Protein AF-A0A921U6Y3-F1 (afdb_monomer)

Mean predicted aligned error: 7.83 Å

Radius of gyration: 18.28 Å; Cα contacts (8 Å, |Δi|>4): 256; chains: 1; bounding box: 56×33×46 Å

Structure (mmCIF, N/CA/C/O backbone):
data_AF-A0A921U6Y3-F1
#
_entry.id   AF-A0A921U6Y3-F1
#
loop_
_atom_site.group_PDB
_atom_site.id
_atom_site.type_symbol
_atom_site.label_atom_id
_atom_site.label_alt_id
_atom_site.label_comp_id
_atom_site.label_asym_id
_atom_site.label_entity_id
_atom_site.label_seq_id
_atom_site.pdbx_PDB_ins_code
_atom_site.Cartn_x
_atom_site.Cartn_y
_atom_site.Cartn_z
_atom_site.occupancy
_atom_site.B_iso_or_equiv
_atom_site.auth_seq_id
_atom_site.auth_comp_id
_atom_site.auth_asym_id
_atom_site.auth_atom_id
_atom_site.pdbx_PDB_model_num
ATOM 1 N N . MET A 1 1 ? -35.887 10.353 0.340 1.00 39.88 1 MET A N 1
ATOM 2 C CA . MET A 1 1 ? -34.554 10.538 -0.286 1.00 39.88 1 MET A CA 1
ATOM 3 C C . MET A 1 1 ? -33.449 10.664 0.771 1.00 39.88 1 MET A C 1
ATOM 5 O O . MET A 1 1 ? -32.477 9.933 0.675 1.00 39.88 1 MET A O 1
ATOM 9 N N . SER A 1 2 ? -33.635 11.470 1.830 1.00 41.59 2 SER A N 1
ATOM 10 C CA . SER A 1 2 ? -32.728 11.560 3.001 1.00 41.59 2 SER A CA 1
ATOM 11 C C . SER A 1 2 ? -32.563 10.244 3.789 1.00 41.59 2 SER A C 1
ATOM 13 O O . SER A 1 2 ? -31.448 9.855 4.139 1.00 41.59 2 SER A O 1
ATOM 15 N N . ASP A 1 3 ? -33.653 9.503 4.005 1.00 36.41 3 ASP A N 1
ATOM 16 C CA . ASP A 1 3 ? -33.622 8.294 4.850 1.00 36.41 3 ASP A CA 1
ATOM 17 C C . ASP A 1 3 ? -32.899 7.106 4.201 1.00 36.41 3 ASP A C 1
ATOM 19 O O . ASP A 1 3 ? -32.352 6.252 4.897 1.00 36.41 3 ASP A O 1
ATOM 23 N N . TYR A 1 4 ? -32.817 7.084 2.867 1.00 31.89 4 TYR A N 1
ATOM 24 C CA . TYR A 1 4 ? -32.104 6.046 2.117 1.00 31.89 4 TYR A CA 1
ATOM 25 C C . TYR A 1 4 ? -30.580 6.215 2.240 1.00 31.89 4 TYR A C 1
ATOM 27 O O . TYR A 1 4 ? -29.852 5.240 2.409 1.00 31.89 4 TYR A O 1
ATOM 35 N N . ILE A 1 5 ? -30.098 7.465 2.265 1.00 40.00 5 ILE A N 1
ATOM 36 C CA . ILE A 1 5 ? -28.684 7.807 2.487 1.00 40.00 5 ILE A CA 1
ATOM 37 C C . ILE A 1 5 ? -28.273 7.468 3.929 1.00 40.00 5 ILE A C 1
ATOM 39 O O . ILE A 1 5 ? -27.196 6.915 4.160 1.00 40.00 5 ILE A O 1
ATOM 43 N N . GLN A 1 6 ? -29.143 7.724 4.914 1.00 36.41 6 GLN A N 1
ATOM 44 C CA . GLN A 1 6 ? -28.897 7.312 6.302 1.00 36.41 6 GLN A CA 1
ATOM 45 C C . GLN A 1 6 ? -28.958 5.787 6.497 1.00 36.41 6 GLN A C 1
ATOM 47 O O . GLN A 1 6 ? -28.169 5.247 7.275 1.00 36.41 6 GLN A O 1
ATOM 52 N N . GLN A 1 7 ? -29.837 5.074 5.782 1.00 30.83 7 GLN A N 1
ATOM 53 C CA . GLN A 1 7 ? -29.865 3.607 5.791 1.00 30.83 7 GLN A CA 1
ATOM 54 C C . GLN A 1 7 ? -28.624 2.999 5.127 1.00 30.83 7 GLN A C 1
ATOM 56 O O . GLN A 1 7 ? -28.044 2.075 5.692 1.00 30.83 7 GLN A O 1
ATOM 61 N N . MET A 1 8 ? -28.135 3.545 4.008 1.00 35.72 8 MET A N 1
ATOM 62 C CA . MET A 1 8 ? -26.896 3.066 3.377 1.00 35.72 8 MET A CA 1
ATOM 63 C C . MET A 1 8 ? -25.655 3.294 4.254 1.00 35.72 8 MET A C 1
ATOM 65 O O . MET A 1 8 ? -24.775 2.432 4.294 1.00 35.72 8 MET A O 1
ATOM 69 N N . LYS A 1 9 ? -25.617 4.380 5.042 1.00 44.72 9 LYS A N 1
ATOM 70 C CA . LYS A 1 9 ? -24.579 4.598 6.069 1.00 44.72 9 LYS A CA 1
ATOM 71 C C . LYS A 1 9 ? -24.612 3.558 7.199 1.00 44.72 9 LYS A C 1
ATOM 73 O O . LYS A 1 9 ? -23.581 3.324 7.821 1.00 44.72 9 LYS A O 1
ATOM 78 N N . LYS A 1 10 ? -25.760 2.914 7.453 1.00 38.16 10 LYS A N 1
ATOM 79 C CA . LYS A 1 10 ? -25.945 1.903 8.513 1.00 38.16 10 LYS A CA 1
ATOM 80 C C . LYS A 1 10 ? -25.718 0.449 8.070 1.00 38.16 10 LYS A C 1
ATOM 82 O O . LYS A 1 10 ? -25.564 -0.402 8.938 1.00 38.16 10 LYS A O 1
ATOM 87 N N . ILE A 1 11 ? -25.699 0.143 6.767 1.00 41.22 11 ILE A N 1
ATOM 88 C CA . ILE A 1 11 ? -25.675 -1.251 6.259 1.00 41.22 11 ILE A CA 1
ATOM 89 C C . ILE A 1 11 ? -24.258 -1.775 5.962 1.00 41.22 11 ILE A C 1
ATOM 91 O O . ILE A 1 11 ? -24.056 -2.979 5.805 1.00 41.22 11 ILE A O 1
ATOM 95 N N . LYS A 1 12 ? -23.230 -0.922 5.933 1.00 50.16 12 LYS A N 1
ATOM 96 C CA . LYS A 1 12 ? -21.856 -1.416 5.804 1.00 50.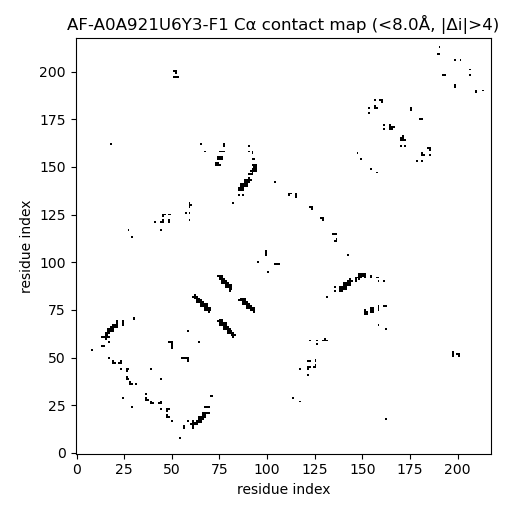16 12 LYS A CA 1
ATOM 97 C C . LYS A 1 12 ? -21.444 -2.105 7.105 1.00 50.16 12 LYS A C 1
ATOM 99 O O . LYS A 1 12 ? -21.286 -1.452 8.133 1.00 50.16 12 LYS A O 1
ATOM 104 N N . GLY A 1 13 ? -21.256 -3.425 7.046 1.00 53.69 13 GLY A N 1
ATOM 105 C CA . GLY A 1 13 ? -20.552 -4.179 8.083 1.00 53.69 13 GLY A CA 1
ATOM 106 C C . GLY A 1 13 ? -19.184 -3.557 8.420 1.00 53.69 13 GLY A C 1
ATOM 107 O O . GLY A 1 13 ? -18.753 -2.602 7.767 1.00 53.69 13 GLY A O 1
ATOM 108 N N . PRO A 1 14 ? -18.474 -4.070 9.437 1.00 66.56 14 PRO A N 1
ATOM 109 C CA . PRO A 1 14 ? -17.217 -3.476 9.885 1.00 66.56 14 PRO A CA 1
ATOM 110 C C . PRO A 1 14 ? -16.248 -3.274 8.711 1.00 66.56 14 PRO A C 1
ATOM 112 O O . PRO A 1 14 ? -15.991 -4.203 7.943 1.00 66.56 14 PRO A O 1
ATOM 115 N N . ILE A 1 15 ? -15.717 -2.053 8.569 1.00 77.00 15 ILE A N 1
ATOM 116 C CA . ILE A 1 15 ? -14.724 -1.715 7.542 1.00 77.00 15 ILE A CA 1
ATOM 117 C C . ILE A 1 15 ? -13.499 -2.614 7.745 1.00 77.00 15 ILE A C 1
ATOM 119 O O . ILE A 1 15 ? -12.715 -2.435 8.676 1.00 77.00 15 ILE A O 1
ATOM 123 N N . SER A 1 16 ? -13.361 -3.617 6.879 1.00 85.44 16 SER A N 1
ATOM 124 C CA . SER A 1 16 ? -12.315 -4.639 6.990 1.00 85.44 16 SER A CA 1
ATOM 125 C C . SER A 1 16 ? -10.983 -4.177 6.388 1.00 85.44 16 SER A C 1
ATOM 127 O O . SER A 1 16 ? -9.923 -4.600 6.841 1.00 85.44 16 SER A O 1
ATOM 129 N N . LYS A 1 17 ? -11.011 -3.269 5.409 1.00 89.06 17 LYS A N 1
ATOM 130 C CA . LYS A 1 17 ? -9.819 -2.745 4.731 1.00 89.06 17 LYS A CA 1
ATOM 131 C C . LYS A 1 17 ? -9.728 -1.237 4.918 1.00 89.06 17 LYS A C 1
ATOM 133 O O . LYS A 1 17 ? -10.710 -0.538 4.685 1.00 89.06 17 LYS A O 1
ATOM 138 N N . HIS A 1 18 ? -8.552 -0.753 5.284 1.00 89.94 18 HIS A N 1
ATOM 139 C CA . HIS A 1 18 ? -8.222 0.665 5.271 1.00 89.94 18 HIS A CA 1
ATOM 140 C C . HIS A 1 18 ? -7.161 0.934 4.208 1.00 89.94 18 HIS A C 1
ATOM 142 O O . HIS A 1 18 ? -6.176 0.203 4.119 1.00 89.94 18 HIS A O 1
ATOM 148 N N . PHE A 1 19 ? -7.362 1.977 3.413 1.00 89.94 19 PHE A N 1
ATOM 149 C CA . PHE A 1 19 ? -6.416 2.417 2.395 1.00 89.94 19 PHE A CA 1
ATOM 150 C C . PHE A 1 19 ? -5.789 3.720 2.869 1.00 89.94 19 PHE A C 1
ATOM 152 O O . PHE A 1 19 ? -6.525 4.665 3.137 1.00 89.94 19 PHE A O 1
ATOM 159 N N . LEU A 1 20 ? -4.463 3.754 2.981 1.00 91.38 20 LEU A N 1
ATOM 160 C CA . LEU A 1 20 ? -3.721 4.995 3.158 1.00 91.38 20 LEU A CA 1
ATOM 161 C C . LEU A 1 20 ? -3.545 5.686 1.810 1.00 91.38 20 LEU A C 1
ATOM 163 O O . LEU A 1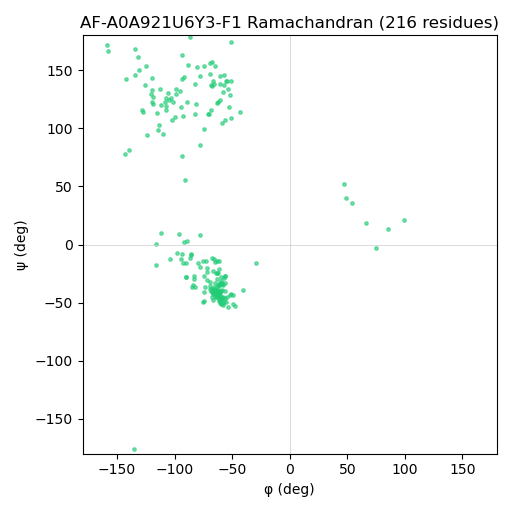 20 ? -3.501 5.037 0.760 1.00 91.38 20 LEU A O 1
ATOM 167 N N . ASP A 1 21 ? -3.410 7.003 1.855 1.00 86.50 21 ASP A N 1
ATOM 168 C CA . ASP A 1 21 ? -2.965 7.782 0.713 1.00 86.50 21 ASP A CA 1
ATOM 169 C C . ASP A 1 21 ? -1.429 7.862 0.649 1.00 86.50 21 ASP A C 1
ATOM 171 O O . ASP A 1 21 ? -0.693 7.357 1.502 1.00 86.50 21 ASP A O 1
ATOM 175 N N . LEU A 1 22 ? -0.926 8.527 -0.391 1.00 90.06 22 LEU A N 1
ATOM 176 C CA . LEU A 1 22 ? 0.504 8.789 -0.538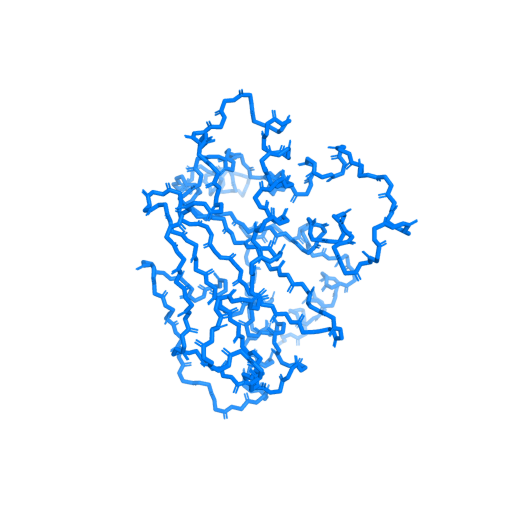 1.00 90.06 22 LEU A CA 1
ATOM 177 C C . LEU A 1 22 ? 1.018 9.863 0.433 1.00 90.06 22 LEU A C 1
ATOM 179 O O . LEU A 1 22 ? 2.236 9.975 0.587 1.00 90.06 22 LEU A O 1
ATOM 183 N N . GLN A 1 23 ? 0.145 10.643 1.088 1.00 90.19 23 GLN A N 1
ATOM 184 C CA . GLN A 1 23 ? 0.569 11.677 2.036 1.00 90.19 23 GLN A CA 1
ATOM 185 C C . GLN A 1 23 ? 1.285 11.048 3.220 1.00 90.19 23 GLN A C 1
ATOM 187 O O . GLN A 1 23 ? 2.321 11.575 3.616 1.00 90.19 23 GLN A O 1
ATOM 192 N N . PHE A 1 24 ? 0.820 9.894 3.715 1.00 92.12 24 PHE A N 1
ATOM 193 C CA . PHE A 1 24 ? 1.534 9.144 4.754 1.00 92.12 24 PHE A CA 1
ATOM 194 C C . PHE A 1 24 ? 3.015 8.958 4.388 1.00 92.12 24 PHE A C 1
ATOM 196 O O . PHE A 1 24 ? 3.907 9.324 5.153 1.00 92.12 24 PHE A O 1
ATOM 203 N N . TRP A 1 25 ? 3.292 8.465 3.178 1.00 92.81 25 TRP A N 1
ATOM 204 C CA . TRP A 1 25 ? 4.660 8.242 2.710 1.00 92.81 25 TRP A CA 1
ATOM 205 C C . TRP A 1 25 ? 5.431 9.547 2.459 1.00 92.81 25 TRP A C 1
ATOM 207 O O . TRP A 1 25 ? 6.619 9.640 2.776 1.00 92.81 25 TRP A O 1
ATOM 217 N N . MET A 1 26 ? 4.763 10.572 1.922 1.00 90.12 26 MET A N 1
ATOM 218 C CA . MET A 1 26 ? 5.369 11.878 1.642 1.00 90.12 26 MET A CA 1
ATOM 219 C C . MET A 1 26 ? 5.748 12.643 2.916 1.00 90.12 26 MET A C 1
ATOM 221 O O . MET A 1 26 ? 6.806 13.266 2.949 1.00 90.12 26 MET A O 1
ATOM 225 N N . ILE A 1 27 ? 4.926 12.576 3.968 1.00 91.62 27 ILE A N 1
ATOM 226 C CA . ILE A 1 27 ? 5.170 13.230 5.264 1.00 91.62 27 ILE A CA 1
ATOM 227 C C . ILE A 1 27 ? 6.427 12.671 5.933 1.00 91.62 27 ILE A C 1
ATOM 229 O O . ILE A 1 27 ? 7.178 13.419 6.555 1.00 91.62 27 ILE A O 1
ATOM 233 N N . ILE A 1 28 ? 6.679 11.369 5.780 1.00 89.81 28 ILE A N 1
ATOM 234 C CA . ILE A 1 28 ? 7.852 10.708 6.363 1.00 89.81 28 ILE A CA 1
ATOM 235 C C . ILE A 1 28 ? 9.156 11.102 5.641 1.00 89.81 28 ILE A C 1
ATOM 237 O O . ILE A 1 28 ? 10.244 10.964 6.202 1.00 89.81 28 ILE A O 1
ATOM 241 N N . ASP A 1 29 ? 9.062 11.603 4.403 1.00 86.12 29 ASP A N 1
ATOM 242 C CA . ASP A 1 29 ? 10.192 12.098 3.603 1.00 86.12 29 ASP A CA 1
ATOM 243 C C . ASP A 1 29 ? 11.329 11.058 3.453 1.00 86.12 29 ASP A C 1
ATOM 245 O O . ASP A 1 29 ? 12.524 11.370 3.451 1.00 86.12 29 ASP A O 1
ATOM 249 N N . PHE A 1 30 ? 10.964 9.771 3.346 1.00 83.62 30 PHE A N 1
ATOM 250 C CA . PHE A 1 30 ? 11.914 8.650 3.377 1.00 83.62 30 PHE A CA 1
ATOM 251 C C . PHE A 1 30 ? 12.982 8.730 2.275 1.00 83.62 30 PHE A C 1
ATOM 253 O O . PHE A 1 30 ? 14.153 8.432 2.524 1.00 83.62 30 PHE A O 1
ATOM 260 N N . GLY A 1 31 ? 12.596 9.150 1.066 1.00 77.88 31 GLY A N 1
ATOM 261 C CA . GLY A 1 31 ? 13.498 9.260 -0.086 1.00 77.88 31 GLY A CA 1
ATOM 262 C C . GLY A 1 31 ? 14.561 10.353 0.050 1.00 77.88 31 GLY A C 1
ATOM 263 O O . GLY A 1 31 ? 15.504 10.386 -0.740 1.00 77.88 31 GLY A O 1
ATOM 264 N N . ARG A 1 32 ? 14.436 11.235 1.047 1.00 81.38 32 ARG A N 1
ATOM 265 C CA . ARG A 1 32 ? 15.378 12.318 1.297 1.00 81.38 32 ARG A CA 1
ATOM 266 C C . ARG A 1 32 ? 16.441 11.893 2.301 1.00 81.38 32 ARG A C 1
ATOM 268 O O . ARG A 1 32 ? 16.173 11.170 3.262 1.00 81.38 32 ARG A O 1
ATOM 275 N N . HIS A 1 33 ? 17.668 12.350 2.074 1.00 79.62 33 HIS A N 1
ATOM 276 C CA . HIS A 1 33 ? 18.788 12.070 2.966 1.00 79.62 33 HIS A CA 1
ATOM 277 C C . HIS A 1 33 ? 18.510 12.639 4.378 1.00 79.62 33 HIS A C 1
ATOM 279 O O . HIS A 1 33 ? 18.027 13.771 4.461 1.00 79.62 33 HIS A O 1
ATOM 285 N N . PRO A 1 34 ? 18.825 11.913 5.475 1.00 78.88 34 PRO A N 1
ATOM 286 C CA . PRO A 1 34 ? 18.422 12.272 6.842 1.00 78.88 34 PRO A CA 1
ATOM 287 C C . PRO A 1 34 ? 18.713 13.723 7.243 1.00 78.88 34 PRO A C 1
ATOM 289 O O . PRO A 1 34 ? 17.830 14.393 7.761 1.00 78.88 34 PRO A O 1
ATOM 292 N N . ASN A 1 35 ? 19.899 14.240 6.906 1.00 82.88 35 ASN A N 1
ATOM 293 C CA . ASN A 1 35 ? 20.300 15.623 7.216 1.00 82.88 35 ASN A CA 1
ATOM 294 C C . ASN A 1 35 ? 19.440 16.708 6.541 1.00 82.88 35 ASN A C 1
ATOM 296 O O . ASN A 1 35 ? 19.551 17.875 6.896 1.00 82.88 35 ASN A O 1
ATOM 300 N N . PHE A 1 36 ? 18.632 16.348 5.542 1.00 83.25 36 PHE A N 1
ATOM 301 C CA . PHE A 1 36 ? 17.765 17.275 4.813 1.00 83.25 36 PHE A CA 1
ATOM 302 C C . PHE A 1 36 ? 16.281 16.960 4.990 1.00 83.25 36 PHE A C 1
ATOM 304 O O . PHE A 1 36 ? 15.457 17.643 4.380 1.00 83.25 36 PHE A O 1
ATOM 311 N N . ARG A 1 37 ? 15.931 15.927 5.767 1.00 82.88 37 ARG A N 1
ATOM 312 C CA . ARG A 1 37 ? 14.533 15.655 6.098 1.00 82.88 37 ARG A CA 1
ATOM 313 C C . ARG A 1 37 ? 14.011 16.794 6.956 1.00 82.88 37 ARG A C 1
ATOM 315 O O . ARG A 1 37 ? 14.705 17.282 7.847 1.00 82.88 37 ARG A O 1
ATOM 322 N N . LYS A 1 38 ? 12.785 17.223 6.674 1.00 83.06 38 LYS A N 1
ATOM 323 C CA . LYS A 1 38 ? 12.075 18.116 7.590 1.00 83.06 38 LYS A CA 1
ATOM 324 C C . LYS A 1 38 ? 11.804 17.370 8.894 1.00 83.06 38 LYS A C 1
ATOM 326 O O . LYS A 1 38 ? 11.707 16.142 8.903 1.00 83.06 38 LYS A O 1
ATOM 331 N N . GLU A 1 39 ? 11.675 18.117 9.981 1.00 86.38 39 GLU A N 1
ATOM 332 C CA . GLU A 1 39 ? 11.172 17.548 11.225 1.00 86.38 39 GLU A CA 1
ATOM 333 C C . GLU A 1 39 ? 9.789 16.926 10.983 1.00 86.38 39 GLU A C 1
ATOM 335 O O . GLU A 1 39 ? 8.962 17.477 10.250 1.00 86.38 39 GLU A O 1
ATOM 340 N N . LEU A 1 40 ? 9.574 15.741 11.553 1.00 88.94 40 LEU A N 1
ATOM 341 C CA . LEU A 1 40 ? 8.360 14.968 11.339 1.00 88.94 40 LEU A CA 1
ATOM 342 C C . LEU A 1 40 ? 7.174 15.656 12.022 1.00 88.94 40 LEU A C 1
ATOM 344 O O . LEU A 1 40 ? 7.083 15.696 13.249 1.00 88.94 40 LEU A O 1
ATOM 348 N N . ASP A 1 41 ? 6.241 16.159 11.219 1.00 92.56 41 ASP A N 1
ATOM 349 C CA . ASP A 1 41 ? 5.008 16.775 11.705 1.00 92.56 41 ASP A CA 1
ATOM 350 C C . ASP A 1 41 ? 4.045 15.691 12.211 1.00 92.56 41 ASP A C 1
ATOM 352 O O . ASP A 1 41 ? 3.349 15.016 11.445 1.00 92.56 41 ASP A O 1
ATOM 356 N N . MET A 1 42 ? 4.031 15.513 13.531 1.00 92.06 42 MET A N 1
ATOM 357 C CA . MET A 1 42 ? 3.240 14.480 14.193 1.00 92.06 42 MET A CA 1
ATOM 358 C C . MET A 1 42 ? 1.727 14.692 14.085 1.00 92.06 42 MET A C 1
ATOM 360 O O . MET A 1 42 ? 0.990 13.725 14.266 1.00 92.06 42 MET A O 1
ATOM 364 N N . GLU A 1 43 ? 1.237 15.915 13.855 1.00 93.06 43 GLU A N 1
ATOM 365 C CA . GLU A 1 43 ? -0.194 16.125 13.594 1.00 93.06 43 GLU A CA 1
ATOM 366 C C . GLU A 1 43 ? -0.536 15.673 12.180 1.00 93.06 43 GLU A C 1
ATOM 368 O O . GLU A 1 43 ? -1.421 14.839 12.009 1.00 93.06 43 GLU A O 1
ATOM 373 N N . LYS A 1 44 ? 0.231 16.099 11.170 1.00 92.69 44 LYS A N 1
ATOM 374 C CA . LYS A 1 44 ? -0.003 15.649 9.786 1.00 92.69 44 LYS A CA 1
ATOM 375 C C . LYS A 1 44 ? 0.124 14.142 9.632 1.00 92.69 44 LYS A C 1
ATOM 377 O O . LYS A 1 44 ? -0.678 13.531 8.932 1.00 92.69 44 LYS A O 1
ATOM 382 N N . LEU A 1 45 ? 1.099 13.529 10.301 1.00 92.62 45 LEU A N 1
ATOM 383 C CA . LEU A 1 45 ? 1.272 12.080 10.269 1.00 92.62 45 LEU A CA 1
ATOM 384 C C . LEU A 1 45 ? 0.045 11.355 10.844 1.00 92.62 45 LEU A C 1
ATOM 386 O O . LEU A 1 45 ? -0.432 10.387 10.257 1.00 92.62 45 LEU A O 1
ATOM 390 N N . LYS A 1 46 ? -0.494 11.837 11.967 1.00 91.25 46 LYS A N 1
ATOM 391 C CA . LYS A 1 46 ? -1.727 11.307 12.559 1.00 91.25 46 LYS A CA 1
ATOM 392 C C . LYS A 1 46 ? -2.918 11.510 11.614 1.00 91.25 46 LYS A C 1
ATOM 394 O O . LYS A 1 46 ? -3.689 10.578 11.412 1.00 91.25 46 LYS A O 1
ATOM 399 N N . GLU A 1 47 ? -3.060 12.683 11.003 1.00 89.44 47 GLU A N 1
ATOM 400 C CA . GLU A 1 47 ? -4.125 12.959 10.027 1.00 89.44 47 GLU A CA 1
ATOM 401 C C . GLU A 1 47 ? -4.035 12.058 8.783 1.00 89.44 47 GLU A C 1
ATOM 403 O O . GLU A 1 47 ? -5.059 11.576 8.312 1.00 89.44 47 GLU A O 1
ATOM 408 N N . SER A 1 48 ? -2.830 11.697 8.326 1.00 89.31 48 SER A N 1
ATOM 409 C CA . SER A 1 48 ? -2.643 10.811 7.161 1.00 89.31 48 SER A CA 1
ATOM 410 C C . SER A 1 48 ? -3.151 9.374 7.339 1.00 89.31 48 SER A C 1
ATOM 412 O O . SER A 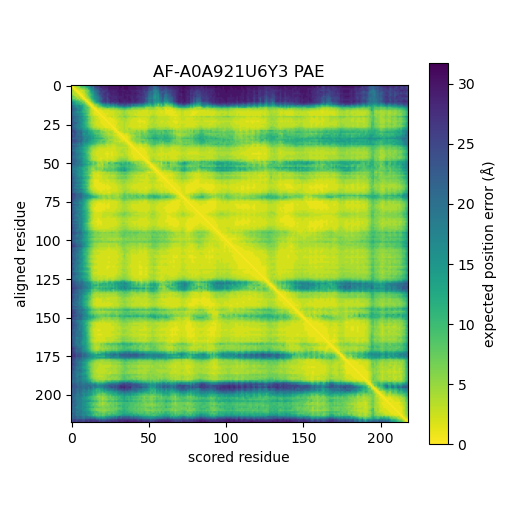1 48 ? -3.289 8.645 6.361 1.00 89.31 48 SER A O 1
ATOM 414 N N . ILE A 1 49 ? -3.428 8.955 8.578 1.00 88.38 49 ILE A N 1
ATOM 415 C CA . ILE A 1 49 ? -3.979 7.629 8.890 1.00 88.38 49 ILE A CA 1
ATOM 416 C C . ILE A 1 49 ? -5.418 7.701 9.417 1.00 88.38 49 ILE A C 1
ATOM 418 O O . ILE A 1 49 ? -5.923 6.717 9.964 1.00 88.38 49 ILE A O 1
ATOM 422 N N . HIS A 1 50 ? -6.065 8.870 9.354 1.00 82.56 50 HIS A N 1
ATOM 423 C CA . HIS A 1 50 ? -7.442 8.995 9.816 1.00 82.56 50 HIS A CA 1
ATOM 424 C C . HIS A 1 50 ? -8.409 8.221 8.927 1.00 82.56 50 HIS A C 1
ATOM 426 O O . HIS A 1 50 ? -8.175 7.941 7.752 1.00 82.56 50 HIS A O 1
ATOM 432 N N . LYS A 1 51 ? -9.557 7.891 9.520 1.00 74.50 51 LYS A N 1
ATOM 433 C CA . LYS A 1 51 ? -10.708 7.390 8.776 1.00 74.50 51 LYS A CA 1
ATOM 434 C C . LYS A 1 51 ? -11.121 8.400 7.702 1.00 74.50 51 LYS A C 1
ATOM 436 O O . LYS A 1 51 ? -11.053 9.608 7.915 1.00 74.50 51 LYS A O 1
ATOM 441 N N . TRP A 1 52 ? -11.605 7.885 6.578 1.00 73.62 52 TRP A N 1
ATOM 442 C CA . TRP A 1 52 ? -12.096 8.718 5.487 1.00 73.62 52 TRP A CA 1
ATOM 443 C C . TRP A 1 52 ? -13.275 9.601 5.925 1.00 73.62 52 TRP A C 1
ATOM 445 O O . TRP A 1 52 ? -14.103 9.142 6.726 1.00 73.62 52 TRP A O 1
ATOM 455 N N . PRO A 1 53 ? -13.383 10.838 5.399 1.00 68.94 53 PRO A N 1
ATOM 456 C CA . PRO A 1 53 ? -14.495 11.728 5.702 1.00 68.94 53 PRO A CA 1
ATOM 457 C C . PRO A 1 53 ? -15.846 11.037 5.493 1.00 68.94 53 PRO A C 1
ATOM 459 O O . PRO A 1 53 ? -16.025 10.229 4.585 1.00 68.94 53 PRO A O 1
ATOM 462 N N . GLY A 1 54 ? -16.800 11.309 6.384 1.00 68.69 54 GLY A N 1
ATOM 463 C CA . GLY A 1 54 ? -18.155 10.763 6.283 1.00 68.69 54 GLY A CA 1
ATOM 464 C C . GLY A 1 54 ? -18.321 9.279 6.646 1.00 68.69 54 GLY A C 1
ATOM 465 O O . GLY A 1 54 ? -19.463 8.815 6.671 1.00 68.69 54 GLY A O 1
ATOM 466 N N . ILE A 1 55 ? -17.244 8.547 6.977 1.00 72.56 55 ILE A N 1
ATOM 467 C CA . ILE A 1 55 ? -17.304 7.137 7.395 1.00 72.56 55 ILE A CA 1
ATOM 468 C C . ILE A 1 55 ? -16.734 6.978 8.804 1.00 72.56 55 ILE A C 1
ATOM 470 O O . ILE A 1 55 ? -15.577 7.290 9.085 1.00 72.56 55 ILE A O 1
ATOM 474 N N . GLU A 1 56 ? -17.538 6.432 9.710 1.00 76.81 56 GLU A N 1
ATOM 475 C CA . GLU A 1 56 ? -17.110 6.171 11.076 1.00 76.81 56 GLU A CA 1
ATOM 476 C C . GLU A 1 56 ? -16.570 4.746 11.239 1.00 76.81 56 GLU A C 1
ATOM 478 O O . GLU A 1 56 ? -17.308 3.768 11.174 1.00 76.81 56 GLU A O 1
ATOM 483 N N . TYR A 1 57 ? -15.262 4.627 11.463 1.00 82.19 57 TYR A N 1
ATOM 484 C CA . TYR A 1 57 ? -14.603 3.383 11.848 1.00 82.19 57 TYR A CA 1
ATOM 485 C C . TYR A 1 57 ? -13.271 3.676 12.546 1.00 82.19 57 TYR A C 1
ATOM 487 O O . TYR A 1 57 ? -12.770 4.800 12.518 1.00 82.19 57 TYR A O 1
ATOM 495 N N . ASN A 1 58 ? -12.699 2.657 13.185 1.00 83.19 58 ASN A N 1
ATOM 496 C CA . ASN A 1 58 ? -11.375 2.725 13.792 1.00 83.19 58 ASN A CA 1
ATOM 497 C C . ASN A 1 58 ? -10.402 1.911 12.935 1.00 83.19 58 ASN A C 1
ATOM 499 O O . ASN A 1 58 ? -10.585 0.702 12.791 1.00 83.19 58 ASN A O 1
ATOM 503 N N . VAL A 1 59 ? -9.365 2.559 12.401 1.00 86.19 59 VAL A N 1
ATOM 504 C CA . VAL A 1 59 ? -8.366 1.918 11.533 1.00 86.19 59 VAL A CA 1
ATOM 505 C C . VAL A 1 59 ? -7.657 0.753 12.232 1.00 86.19 59 VAL A C 1
ATOM 507 O O . VAL A 1 59 ? -7.401 -0.279 11.615 1.00 86.19 59 VAL A O 1
ATOM 510 N N . SER A 1 60 ? -7.439 0.839 13.549 1.00 85.44 60 SER A N 1
ATOM 511 C CA . SER A 1 60 ? -6.847 -0.258 14.332 1.00 85.44 60 SER A CA 1
ATOM 512 C C . SER A 1 60 ? -7.737 -1.509 14.417 1.00 85.44 60 SER A C 1
ATOM 514 O O . SER A 1 60 ? -7.276 -2.568 14.838 1.00 85.44 60 SER A O 1
ATOM 516 N N . ARG A 1 61 ? -9.014 -1.411 14.019 1.00 85.62 61 ARG A N 1
ATOM 517 C CA . ARG A 1 61 ? -9.952 -2.541 13.933 1.00 85.62 61 ARG A CA 1
ATOM 518 C C . ARG A 1 61 ? -10.080 -3.122 12.523 1.00 85.62 61 ARG A C 1
ATOM 520 O O . ARG A 1 61 ? -10.728 -4.155 12.386 1.00 85.62 61 ARG A O 1
ATOM 527 N N . CYS A 1 62 ? -9.492 -2.500 11.501 1.00 87.50 62 CYS A N 1
ATOM 528 C CA . CYS A 1 62 ? -9.486 -3.055 10.149 1.00 87.50 62 CYS A CA 1
ATOM 529 C C . CYS A 1 62 ? -8.655 -4.345 10.109 1.00 87.50 62 CYS A C 1
ATOM 531 O O . CYS A 1 62 ? -7.590 -4.419 10.709 1.00 87.50 62 CYS A O 1
ATOM 533 N N . LYS A 1 63 ? -9.095 -5.360 9.367 1.00 90.56 63 LYS A N 1
ATOM 534 C CA . LYS A 1 63 ? -8.298 -6.571 9.125 1.00 90.56 63 LYS A CA 1
ATOM 535 C C . LYS A 1 63 ? -7.006 -6.242 8.379 1.00 90.56 63 LYS A C 1
ATOM 537 O O . LYS A 1 63 ? -5.953 -6.796 8.696 1.00 90.56 63 LYS A O 1
ATOM 542 N N . SER A 1 64 ? -7.078 -5.342 7.397 1.00 92.50 64 SER A N 1
ATOM 543 C CA . SER A 1 64 ? -5.923 -4.989 6.573 1.00 92.50 64 SER A CA 1
ATOM 544 C C . SER A 1 64 ? -5.752 -3.492 6.360 1.00 92.50 64 SER A C 1
ATOM 546 O O . SER A 1 64 ? -6.736 -2.762 6.235 1.00 92.50 64 SER A O 1
ATOM 548 N N . ILE A 1 65 ? -4.495 -3.056 6.279 1.00 93.69 65 ILE A N 1
ATOM 549 C CA . ILE A 1 65 ? -4.096 -1.685 5.944 1.00 93.69 65 ILE A CA 1
ATOM 550 C C . ILE A 1 65 ? -3.259 -1.727 4.666 1.00 93.69 65 ILE A C 1
ATOM 552 O O . ILE A 1 65 ? -2.284 -2.470 4.587 1.00 93.69 65 ILE A O 1
ATOM 556 N N . PHE A 1 66 ? -3.645 -0.938 3.673 1.00 95.62 66 PHE A N 1
ATOM 557 C CA . PHE A 1 66 ? -3.009 -0.848 2.364 1.00 95.62 66 PHE A CA 1
ATOM 558 C C . PHE A 1 66 ? -2.215 0.448 2.291 1.00 95.62 66 PHE A C 1
ATOM 560 O O . PHE A 1 66 ? -2.770 1.522 2.506 1.00 95.62 66 PHE A O 1
ATOM 567 N N . ILE A 1 67 ? -0.928 0.340 1.988 1.00 96.25 67 ILE A N 1
ATOM 568 C CA . ILE A 1 67 ? 0.023 1.446 2.023 1.00 96.25 67 ILE A CA 1
ATOM 569 C C . ILE A 1 67 ? 0.667 1.553 0.639 1.00 96.25 67 ILE A C 1
ATOM 571 O O . ILE A 1 67 ? 1.620 0.818 0.347 1.00 96.25 67 ILE A O 1
ATOM 575 N N . PRO A 1 68 ? 0.140 2.412 -0.248 1.00 95.44 68 PRO A N 1
ATOM 576 C CA . PRO A 1 68 ? 0.830 2.737 -1.483 1.00 95.44 68 PRO A CA 1
ATOM 577 C C . PRO A 1 68 ? 2.084 3.547 -1.144 1.00 95.44 68 PRO A C 1
ATOM 579 O O . PRO A 1 68 ? 2.049 4.452 -0.311 1.00 95.44 68 PRO A O 1
ATOM 582 N N . ILE A 1 69 ? 3.202 3.239 -1.794 1.00 95.06 69 ILE A N 1
ATOM 583 C CA . ILE A 1 69 ? 4.448 3.988 -1.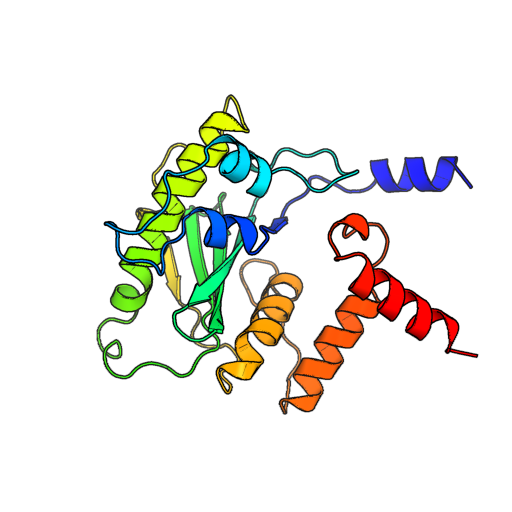601 1.00 95.06 69 ILE A CA 1
ATOM 584 C C . ILE A 1 69 ? 5.058 4.370 -2.940 1.00 95.06 69 ILE A C 1
ATOM 586 O O . ILE A 1 69 ? 4.949 3.633 -3.921 1.00 95.06 69 ILE A O 1
ATOM 590 N N . THR A 1 70 ? 5.771 5.491 -2.953 1.00 91.81 70 THR A N 1
ATOM 591 C CA . THR A 1 70 ? 6.573 5.945 -4.091 1.00 91.81 70 THR A CA 1
ATOM 592 C C . THR A 1 70 ? 8.059 5.683 -3.865 1.00 91.81 70 THR A C 1
ATOM 594 O O . THR A 1 70 ? 8.651 6.117 -2.879 1.00 91.81 70 THR A O 1
ATOM 597 N N . GLN A 1 71 ? 8.701 4.995 -4.805 1.00 87.12 71 GLN A N 1
ATOM 598 C CA . GLN A 1 71 ? 10.146 4.765 -4.810 1.00 87.12 71 GLN A CA 1
ATOM 599 C C . GLN A 1 71 ? 10.881 5.830 -5.649 1.00 87.12 71 GLN A C 1
ATOM 601 O O . GLN A 1 71 ? 10.299 6.503 -6.502 1.00 87.12 71 GLN A O 1
ATOM 606 N N . LEU A 1 72 ? 12.200 5.932 -5.452 1.00 78.94 72 LEU A N 1
ATOM 607 C CA . LEU A 1 72 ? 13.109 6.858 -6.148 1.00 78.94 72 LEU A CA 1
ATOM 608 C C . LEU A 1 72 ? 12.980 6.816 -7.675 1.00 78.94 72 LEU A C 1
ATOM 610 O O . LEU A 1 72 ? 13.438 5.858 -8.293 1.00 78.94 72 LEU A O 1
ATOM 614 N N . GLY A 1 73 ? 12.418 7.865 -8.282 1.00 79.62 73 GLY A N 1
ATOM 615 C CA . GLY A 1 73 ? 12.175 7.984 -9.727 1.00 79.62 73 GLY A CA 1
ATOM 616 C C . GLY A 1 73 ? 10.738 7.660 -10.162 1.00 79.62 73 GLY A C 1
ATOM 617 O O . GLY A 1 73 ? 10.516 7.324 -11.320 1.00 79.62 73 GLY A O 1
ATOM 618 N N . GLY A 1 74 ? 9.773 7.728 -9.239 1.00 84.81 74 GLY A N 1
ATOM 619 C CA . GLY A 1 74 ? 8.342 7.737 -9.565 1.00 84.81 74 GLY A CA 1
ATOM 620 C C . GLY A 1 74 ? 7.700 6.361 -9.756 1.00 84.81 74 GLY A C 1
ATOM 621 O O . GLY A 1 74 ? 6.589 6.285 -10.265 1.00 84.81 74 GLY A O 1
ATOM 622 N N . ALA A 1 75 ? 8.375 5.276 -9.352 1.00 91.88 75 ALA A N 1
ATOM 623 C CA . ALA A 1 75 ? 7.729 3.957 -9.265 1.00 91.88 75 ALA A CA 1
ATOM 624 C C . ALA A 1 75 ? 6.806 3.915 -8.056 1.00 91.88 75 ALA A C 1
ATOM 626 O O . ALA A 1 75 ? 7.094 4.541 -7.038 1.00 91.88 75 ALA A O 1
ATOM 627 N N . PHE A 1 76 ? 5.796 3.067 -8.134 1.00 95.06 76 PHE A N 1
ATOM 628 C CA . PHE A 1 76 ? 4.876 2.769 -7.056 1.00 95.06 76 PHE A CA 1
ATOM 629 C C . PHE A 1 76 ? 4.955 1.286 -6.712 1.00 95.06 76 PHE A C 1
ATOM 631 O O . PHE A 1 76 ? 5.121 0.448 -7.600 1.00 95.06 76 PHE A O 1
ATOM 638 N N . ILE A 1 77 ? 4.830 0.968 -5.428 1.00 95.81 77 ILE A N 1
ATOM 639 C CA . ILE A 1 77 ? 4.573 -0.395 -4.949 1.00 95.81 77 ILE A CA 1
ATOM 640 C C . ILE A 1 77 ? 3.475 -0.339 -3.890 1.00 95.81 77 ILE A C 1
ATOM 642 O O . ILE A 1 77 ? 3.129 0.740 -3.400 1.00 95.81 77 ILE A O 1
ATOM 646 N N . LEU A 1 78 ? 2.946 -1.499 -3.524 1.00 97.25 78 LEU A N 1
ATOM 647 C CA . LEU A 1 78 ? 1.927 -1.627 -2.496 1.00 97.25 78 LEU A CA 1
ATOM 648 C C . LEU A 1 78 ? 2.421 -2.532 -1.371 1.00 97.25 78 LEU A C 1
ATOM 650 O O . LEU A 1 78 ? 2.863 -3.656 -1.610 1.00 97.25 78 LEU A O 1
ATOM 654 N N . ILE A 1 79 ? 2.303 -2.041 -0.141 1.00 97.62 79 ILE A N 1
ATOM 655 C CA . ILE A 1 79 ? 2.477 -2.836 1.073 1.00 97.62 79 ILE A CA 1
ATOM 656 C C . ILE A 1 79 ? 1.099 -3.076 1.682 1.00 97.62 79 ILE A C 1
ATOM 658 O O . ILE A 1 79 ? 0.330 -2.134 1.859 1.00 97.62 79 ILE A O 1
ATOM 662 N N . ILE A 1 80 ? 0.777 -4.324 2.013 1.00 97.50 80 ILE A N 1
ATOM 663 C CA . ILE A 1 80 ? -0.479 -4.676 2.684 1.00 97.50 80 ILE A CA 1
ATOM 664 C C . ILE A 1 80 ? -0.145 -5.316 4.023 1.00 97.50 80 ILE A C 1
ATOM 666 O O . ILE A 1 80 ? 0.521 -6.346 4.086 1.00 97.50 80 ILE A O 1
ATOM 670 N N . LEU A 1 81 ? -0.634 -4.712 5.097 1.00 96.00 81 LEU A N 1
ATOM 671 C CA . LEU A 1 81 ? -0.517 -5.234 6.450 1.00 96.00 81 LEU A CA 1
ATOM 672 C C . LEU A 1 81 ? -1.777 -6.027 6.770 1.00 96.00 81 LEU A C 1
ATOM 674 O O . LEU A 1 81 ? -2.862 -5.452 6.783 1.00 96.00 81 LEU A O 1
ATOM 678 N N . ASN A 1 82 ? -1.656 -7.321 7.049 1.00 94.69 82 ASN A N 1
ATOM 679 C CA . ASN A 1 82 ? -2.743 -8.141 7.571 1.00 94.69 82 ASN A CA 1
ATOM 680 C C . ASN A 1 82 ? -2.577 -8.307 9.083 1.00 94.69 82 ASN A C 1
ATOM 682 O O . ASN A 1 82 ? -1.664 -8.984 9.557 1.00 94.69 82 ASN A O 1
ATOM 686 N N . GLN A 1 83 ? -3.467 -7.664 9.838 1.00 90.31 83 GLN A N 1
ATOM 687 C CA . GLN A 1 83 ? -3.385 -7.602 11.295 1.00 90.31 83 GLN A CA 1
ATOM 688 C C . GLN A 1 83 ? -3.777 -8.918 11.974 1.00 90.31 83 GLN A C 1
ATOM 690 O O . GLN A 1 83 ? -3.307 -9.170 13.088 1.00 90.31 83 GLN A O 1
ATOM 695 N N . GLU A 1 84 ? -4.627 -9.724 11.328 1.00 90.25 84 GLU A N 1
ATOM 696 C CA . GLU A 1 84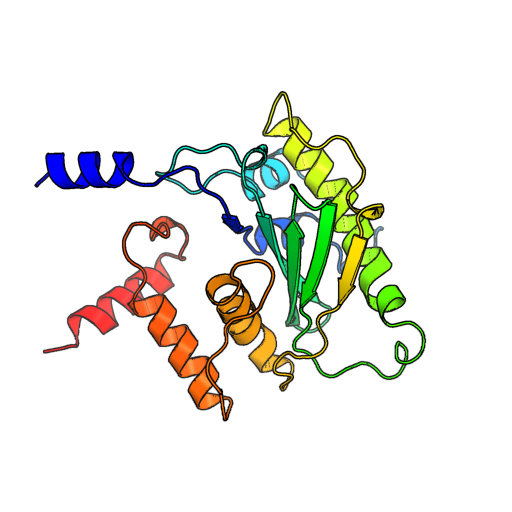 ? -5.091 -11.019 11.841 1.00 90.25 84 GLU A CA 1
ATOM 697 C C . GLU A 1 84 ? -3.992 -12.072 11.722 1.00 90.25 84 GLU A C 1
ATOM 699 O O . GLU A 1 84 ? -3.673 -12.744 12.698 1.00 90.25 84 GLU A O 1
ATOM 704 N N . THR A 1 85 ? -3.376 -12.177 10.543 1.00 93.50 85 THR A N 1
ATOM 705 C CA . THR A 1 85 ? -2.353 -13.194 10.259 1.00 93.50 85 THR A CA 1
ATOM 706 C C . THR A 1 85 ? -0.930 -12.726 10.548 1.00 93.50 85 THR A C 1
ATOM 708 O O . THR A 1 85 ? 0.011 -13.472 10.284 1.00 93.50 85 THR A O 1
ATOM 711 N N . LYS A 1 86 ? -0.752 -11.494 11.051 1.00 94.31 86 LYS A N 1
ATOM 712 C CA . LYS A 1 86 ? 0.561 -10.859 11.278 1.00 94.31 86 LYS A CA 1
ATOM 713 C C . LYS A 1 86 ? 1.474 -11.025 10.063 1.00 94.31 86 LYS A C 1
ATOM 715 O O . LYS A 1 86 ? 2.590 -11.533 10.161 1.00 94.31 86 LYS A O 1
ATOM 720 N N . THR A 1 87 ? 0.953 -10.642 8.898 1.00 96.12 87 THR A N 1
ATOM 721 C CA . THR A 1 87 ? 1.630 -10.813 7.607 1.00 96.12 87 THR A CA 1
ATOM 722 C C . THR A 1 87 ? 1.730 -9.484 6.866 1.00 96.12 87 THR A C 1
ATOM 724 O O . THR A 1 87 ? 0.778 -8.706 6.826 1.00 96.12 87 THR A O 1
ATOM 727 N N . VAL A 1 88 ? 2.891 -9.231 6.270 1.00 97.31 88 VAL A N 1
ATOM 728 C CA . VAL A 1 88 ? 3.179 -8.110 5.378 1.00 97.31 88 VAL A CA 1
ATOM 729 C C . VAL A 1 88 ? 3.292 -8.652 3.962 1.00 97.31 88 VAL A C 1
ATOM 731 O O . VAL A 1 88 ? 4.210 -9.413 3.658 1.00 97.31 88 VAL A O 1
ATOM 734 N N . TYR A 1 89 ? 2.380 -8.240 3.092 1.00 97.88 89 TYR A N 1
ATOM 735 C CA . TYR A 1 89 ? 2.438 -8.542 1.668 1.00 97.88 89 TYR A CA 1
ATOM 736 C C . TYR A 1 89 ? 3.099 -7.390 0.914 1.00 97.88 89 TYR A C 1
ATOM 738 O O . TYR A 1 89 ? 2.750 -6.226 1.115 1.00 97.88 89 TYR A O 1
ATOM 746 N N . ILE A 1 90 ? 4.047 -7.722 0.042 1.00 97.06 90 ILE A N 1
ATOM 747 C CA . ILE A 1 90 ? 4.791 -6.776 -0.789 1.00 97.06 90 ILE A CA 1
ATOM 748 C C . ILE A 1 90 ? 4.432 -7.055 -2.244 1.00 97.06 90 ILE A C 1
ATOM 750 O O . ILE A 1 90 ? 4.764 -8.116 -2.776 1.00 97.06 90 ILE A O 1
ATOM 754 N N . LEU A 1 91 ? 3.747 -6.105 -2.877 1.00 96.25 91 LEU A N 1
ATOM 755 C CA . LEU A 1 91 ? 3.355 -6.169 -4.280 1.00 96.25 91 LEU A CA 1
ATOM 756 C C . LEU A 1 91 ? 4.121 -5.083 -5.038 1.00 96.25 91 LEU A C 1
ATOM 758 O O . LEU A 1 91 ? 3.795 -3.896 -4.952 1.00 96.25 91 LEU A O 1
ATOM 762 N N . ASP A 1 92 ? 5.158 -5.494 -5.761 1.00 94.81 92 ASP A N 1
ATOM 763 C CA . ASP A 1 92 ? 6.038 -4.605 -6.518 1.00 94.81 92 ASP A CA 1
ATOM 764 C C . ASP A 1 92 ? 5.907 -4.874 -8.029 1.00 94.81 92 ASP A C 1
ATOM 766 O O . ASP A 1 92 ? 6.532 -5.804 -8.536 1.00 94.81 92 ASP A O 1
ATOM 770 N N . PRO A 1 93 ? 5.108 -4.077 -8.765 1.00 93.69 93 PRO A N 1
ATOM 771 C CA . PRO A 1 93 ? 4.878 -4.285 -10.196 1.00 93.69 93 PRO A CA 1
ATOM 772 C C . PRO A 1 93 ? 6.031 -3.793 -11.088 1.00 93.69 93 PRO A C 1
ATOM 774 O O . PRO A 1 93 ? 5.878 -3.714 -12.310 1.00 93.69 93 PRO A O 1
ATOM 777 N N . ASN A 1 94 ? 7.164 -3.390 -10.508 1.00 91.62 94 ASN A N 1
ATOM 778 C CA . ASN A 1 94 ? 8.297 -2.873 -11.265 1.00 91.62 94 ASN A CA 1
ATOM 779 C C . ASN A 1 94 ? 9.233 -4.008 -11.700 1.00 91.62 94 ASN A C 1
ATOM 781 O O . ASN A 1 94 ? 9.318 -5.036 -11.022 1.00 91.62 94 ASN A O 1
ATOM 785 N N . PRO A 1 95 ? 10.003 -3.817 -12.789 1.00 88.56 95 PRO A N 1
ATOM 786 C CA . PRO A 1 95 ? 10.979 -4.803 -13.224 1.00 88.56 95 PRO A CA 1
ATOM 787 C C . PRO A 1 95 ? 11.935 -5.186 -12.081 1.00 88.56 95 PRO A C 1
ATOM 789 O O . PRO A 1 95 ? 12.445 -4.294 -11.385 1.00 88.56 95 PRO A O 1
ATOM 792 N N . PRO A 1 96 ? 12.202 -6.488 -11.866 1.00 85.75 96 PRO A N 1
ATOM 793 C CA . PRO A 1 96 ? 13.100 -6.928 -10.811 1.00 85.75 96 PRO A CA 1
ATOM 794 C C . PRO A 1 96 ? 14.481 -6.305 -10.993 1.00 85.75 96 PRO A C 1
ATOM 796 O O . PRO A 1 96 ? 15.064 -6.357 -12.074 1.00 85.75 96 PRO A O 1
ATOM 799 N N . ASN A 1 97 ? 15.029 -5.734 -9.924 1.00 87.44 97 ASN A N 1
ATOM 800 C CA . ASN A 1 97 ? 16.397 -5.237 -9.953 1.00 87.44 97 ASN A CA 1
ATOM 801 C C . ASN A 1 97 ? 17.360 -6.422 -9.723 1.00 87.44 97 ASN A C 1
ATOM 803 O O . ASN A 1 97 ? 17.283 -7.048 -8.658 1.00 87.44 97 ASN A O 1
ATOM 807 N N . PRO A 1 98 ? 18.278 -6.720 -10.667 1.00 91.00 98 PRO A N 1
ATOM 808 C CA . PRO A 1 98 ? 19.182 -7.868 -10.579 1.00 91.00 98 PRO A CA 1
ATOM 809 C C . PRO A 1 98 ? 20.036 -7.914 -9.307 1.00 91.00 98 PRO A C 1
ATOM 811 O O . PRO A 1 98 ? 20.393 -9.002 -8.860 1.00 91.00 98 PRO A O 1
ATOM 814 N N . ILE A 1 99 ? 20.326 -6.761 -8.691 1.00 93.50 99 ILE A N 1
ATOM 815 C CA . ILE A 1 99 ? 21.117 -6.662 -7.453 1.00 93.50 99 I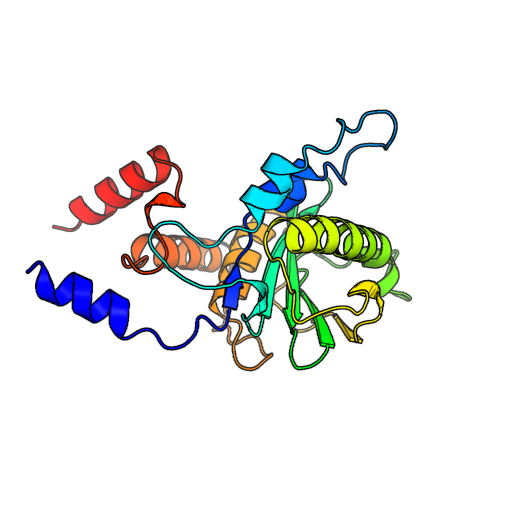LE A CA 1
ATOM 816 C C . ILE A 1 99 ? 20.467 -7.456 -6.311 1.00 93.50 99 ILE A C 1
ATOM 818 O O . ILE A 1 99 ? 21.163 -8.046 -5.488 1.00 93.50 99 ILE A O 1
ATOM 822 N N . TYR A 1 100 ? 19.135 -7.528 -6.283 1.00 92.12 100 TYR A N 1
ATOM 823 C CA . TYR A 1 100 ? 18.389 -8.222 -5.235 1.00 92.12 100 TYR A CA 1
ATOM 824 C C . TYR A 1 100 ? 17.997 -9.654 -5.612 1.00 92.12 100 TYR A C 1
ATOM 826 O O . TYR A 1 100 ? 17.247 -10.281 -4.874 1.00 92.12 100 TYR A O 1
ATOM 834 N N . LYS A 1 101 ? 18.503 -10.208 -6.724 1.00 90.62 101 LYS A N 1
ATOM 835 C CA . LYS A 1 101 ? 18.127 -11.550 -7.207 1.00 90.62 101 LYS A CA 1
ATOM 836 C C . LYS A 1 101 ? 18.263 -12.635 -6.131 1.00 90.62 101 LYS A C 1
ATOM 838 O O . LYS A 1 101 ? 17.383 -13.475 -5.998 1.00 90.62 101 LYS A O 1
ATOM 843 N N . TYR A 1 102 ? 19.360 -12.611 -5.375 1.00 92.50 102 TYR A N 1
ATOM 844 C CA . TYR A 1 102 ? 19.656 -13.619 -4.348 1.00 92.50 102 TYR A CA 1
ATOM 845 C C . TYR A 1 102 ? 19.109 -13.262 -2.963 1.00 92.50 102 TYR A C 1
ATOM 847 O O . TYR A 1 102 ? 19.017 -14.126 -2.099 1.00 92.50 102 TYR A O 1
ATOM 855 N N . ASN A 1 103 ? 18.739 -11.997 -2.746 1.00 93.06 103 ASN A N 1
ATOM 856 C CA . ASN A 1 103 ? 18.099 -11.547 -1.515 1.00 93.06 103 ASN A CA 1
ATOM 857 C C . ASN A 1 103 ? 17.031 -10.481 -1.822 1.00 93.06 103 ASN A C 1
ATOM 859 O O . ASN A 1 103 ? 17.276 -9.286 -1.622 1.00 93.06 103 ASN A O 1
ATOM 863 N N . PRO A 1 104 ? 15.844 -10.895 -2.306 1.00 91.38 104 PRO A N 1
ATOM 864 C CA . PRO A 1 104 ? 14.778 -9.965 -2.674 1.00 91.38 104 PRO A CA 1
ATOM 865 C C . PRO A 1 104 ? 14.306 -9.097 -1.502 1.00 91.38 104 PRO A C 1
ATOM 867 O O . PRO A 1 1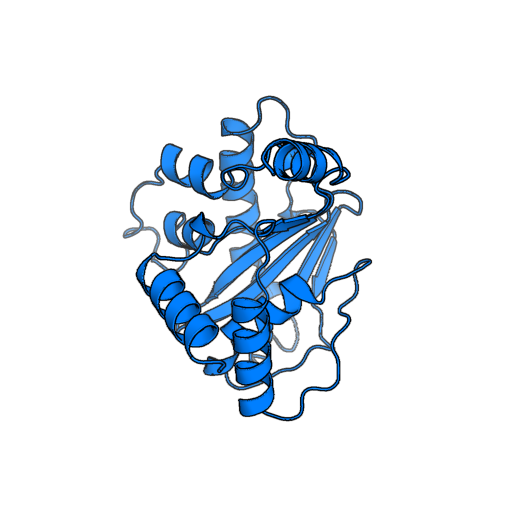04 ? 14.006 -7.918 -1.684 1.00 91.38 104 PRO A O 1
ATOM 870 N N . ASN A 1 105 ? 14.312 -9.650 -0.283 1.00 90.81 105 ASN A N 1
ATOM 871 C CA . ASN A 1 105 ? 13.894 -8.944 0.930 1.00 90.81 105 ASN A CA 1
ATOM 872 C C . ASN A 1 105 ? 14.767 -7.720 1.228 1.00 90.81 105 ASN A C 1
ATOM 874 O O . ASN A 1 105 ? 14.248 -6.706 1.695 1.00 90.81 105 ASN A O 1
ATOM 878 N N . ALA A 1 106 ? 16.069 -7.763 0.909 1.00 93.19 106 ALA A N 1
ATOM 879 C CA . ALA A 1 106 ? 16.985 -6.646 1.156 1.00 93.19 106 ALA A CA 1
ATOM 880 C C . ALA A 1 106 ? 16.532 -5.333 0.495 1.00 93.19 106 ALA A C 1
ATOM 882 O O . ALA A 1 106 ? 16.815 -4.259 1.026 1.00 93.19 106 ALA A O 1
ATOM 883 N N . LYS A 1 107 ? 15.780 -5.407 -0.612 1.00 92.44 107 LYS A N 1
ATOM 884 C CA . LYS A 1 107 ? 15.186 -4.235 -1.270 1.00 92.44 107 LYS A CA 1
ATOM 885 C C . LYS A 1 107 ? 14.207 -3.487 -0.360 1.00 92.44 107 LYS A C 1
ATOM 887 O O . LYS A 1 107 ? 14.130 -2.262 -0.414 1.00 92.44 107 LYS A O 1
ATOM 892 N N . TYR A 1 108 ? 13.463 -4.214 0.471 1.00 93.81 108 TYR A N 1
ATOM 893 C CA . TYR A 1 108 ? 12.320 -3.682 1.213 1.00 93.81 108 TYR A CA 1
ATOM 894 C C . TYR A 1 108 ? 12.612 -3.428 2.691 1.00 93.81 108 TYR A C 1
ATOM 896 O O . TYR A 1 108 ? 11.849 -2.710 3.328 1.00 93.81 108 TYR A O 1
ATOM 904 N N . VAL A 1 109 ? 13.728 -3.928 3.236 1.00 93.62 109 VAL A N 1
ATOM 905 C CA . VAL A 1 109 ? 14.082 -3.786 4.663 1.00 93.62 109 VAL A CA 1
ATOM 906 C C . VAL A 1 109 ? 13.922 -2.349 5.166 1.00 93.62 109 VAL A C 1
ATOM 908 O O . VAL A 1 109 ? 13.221 -2.114 6.146 1.00 93.62 109 VAL A O 1
ATOM 911 N N . LYS A 1 110 ? 14.526 -1.368 4.484 1.00 92.06 110 LYS A N 1
ATOM 912 C CA . LYS A 1 110 ? 14.473 0.036 4.925 1.00 92.06 110 LYS A CA 1
ATOM 913 C C . LYS A 1 110 ? 13.082 0.656 4.798 1.00 92.06 110 LYS A C 1
ATOM 915 O O . LYS A 1 110 ? 12.719 1.489 5.623 1.00 92.06 110 LYS A O 1
ATOM 920 N N . ILE A 1 111 ? 12.310 0.228 3.802 1.00 93.19 111 ILE A N 1
ATOM 921 C CA . ILE A 1 111 ? 10.921 0.653 3.611 1.00 93.19 111 ILE A CA 1
ATOM 922 C C . ILE A 1 111 ? 10.064 0.124 4.764 1.00 93.19 111 ILE A C 1
ATOM 924 O O . ILE A 1 111 ? 9.335 0.889 5.383 1.00 93.19 111 ILE A O 1
ATOM 928 N N . LEU A 1 112 ? 10.193 -1.162 5.098 1.00 95.12 112 LEU A N 1
ATOM 929 C CA . LEU A 1 112 ? 9.417 -1.796 6.163 1.00 95.12 112 LEU A CA 1
ATOM 930 C C . LEU A 1 112 ? 9.771 -1.256 7.551 1.00 95.12 112 LEU A C 1
ATOM 932 O O . LEU A 1 112 ? 8.862 -1.004 8.335 1.00 95.12 112 LEU A O 1
ATOM 936 N N . GLN A 1 113 ? 11.056 -1.017 7.838 1.00 93.12 113 GLN A N 1
ATOM 937 C CA . GLN A 1 113 ? 11.485 -0.346 9.075 1.00 93.12 113 GLN A CA 1
ATOM 938 C C . GLN A 1 113 ? 10.822 1.028 9.203 1.00 93.12 113 GLN A C 1
ATOM 940 O O . GLN A 1 113 ? 10.205 1.344 10.215 1.00 93.12 113 GLN A O 1
ATOM 945 N N . CYS A 1 114 ? 10.875 1.814 8.126 1.00 92.69 114 CYS A N 1
ATOM 946 C CA . CYS A 1 114 ? 10.279 3.139 8.081 1.00 92.69 114 CYS A CA 1
ATOM 947 C C . CYS A 1 114 ? 8.755 3.108 8.280 1.00 92.69 114 CYS A C 1
ATOM 949 O O . CYS A 1 114 ? 8.228 3.903 9.061 1.00 92.69 114 CYS A O 1
ATOM 951 N N . ILE A 1 115 ? 8.052 2.186 7.617 1.00 94.00 115 ILE A N 1
ATOM 952 C CA . ILE A 1 115 ? 6.609 2.002 7.801 1.00 94.00 115 ILE A CA 1
ATOM 953 C C . ILE A 1 115 ? 6.309 1.616 9.247 1.00 94.00 115 ILE A C 1
ATOM 955 O O . ILE A 1 115 ? 5.443 2.242 9.850 1.00 94.00 115 ILE A O 1
ATOM 959 N N . SER A 1 116 ? 7.023 0.636 9.807 1.00 92.81 116 SER A N 1
ATOM 960 C CA . SER A 1 116 ? 6.766 0.154 11.166 1.00 92.81 116 SER A CA 1
ATOM 961 C C . SER A 1 116 ? 6.881 1.282 12.193 1.00 92.81 116 SER A C 1
ATOM 963 O O . SER A 1 116 ? 5.925 1.570 12.914 1.00 92.81 116 SER A O 1
ATOM 965 N N . GLU A 1 117 ? 8.002 2.008 12.174 1.00 92.12 117 GLU A N 1
ATOM 966 C CA . GLU A 1 117 ? 8.267 3.099 13.113 1.00 92.12 117 GLU A CA 1
ATOM 967 C C . GLU A 1 117 ? 7.224 4.221 13.022 1.00 92.12 117 GLU A C 1
ATOM 969 O O . GLU A 1 117 ? 6.725 4.709 14.039 1.00 92.12 117 GLU A O 1
ATOM 974 N N . ASN A 1 118 ? 6.901 4.674 11.807 1.00 92.75 118 ASN A N 1
ATOM 975 C CA . ASN A 1 118 ? 6.069 5.863 11.624 1.00 92.75 118 ASN A CA 1
ATOM 976 C C . ASN A 1 118 ? 4.576 5.548 11.711 1.00 92.75 118 ASN A C 1
ATOM 978 O O . ASN A 1 118 ? 3.825 6.341 12.277 1.00 92.75 118 ASN A O 1
ATOM 982 N N . LEU A 1 119 ? 4.140 4.378 11.240 1.00 92.00 119 LEU A N 1
ATOM 983 C CA . LEU A 1 119 ? 2.755 3.950 11.405 1.00 92.00 119 LEU A CA 1
ATOM 984 C C . LEU A 1 119 ? 2.428 3.706 12.880 1.00 92.00 119 LEU A C 1
ATOM 986 O O . LEU A 1 119 ? 1.343 4.072 13.327 1.00 92.00 119 LEU A O 1
ATOM 990 N N . GLN A 1 120 ? 3.362 3.147 13.657 1.00 89.62 120 GLN A N 1
ATOM 991 C CA . GLN A 1 120 ? 3.168 2.954 15.094 1.00 89.62 120 GLN A CA 1
ATOM 992 C C . GLN A 1 120 ? 3.030 4.295 15.826 1.00 89.62 120 GLN A C 1
ATOM 994 O O . GLN A 1 120 ? 2.102 4.466 16.617 1.00 89.62 120 GLN A O 1
ATOM 999 N N . LYS A 1 121 ? 3.892 5.275 15.517 1.00 90.38 121 LYS A N 1
ATOM 1000 C CA . LYS A 1 121 ? 3.787 6.648 16.046 1.00 90.38 121 LYS A CA 1
ATOM 1001 C C . LYS A 1 121 ? 2.449 7.299 15.694 1.00 90.38 121 LYS A C 1
ATOM 1003 O O . LYS A 1 121 ? 1.809 7.894 16.560 1.00 90.38 121 LYS A O 1
ATOM 1008 N N . ALA A 1 122 ? 2.020 7.166 14.439 1.00 91.31 122 ALA A N 1
ATOM 1009 C CA . ALA A 1 122 ? 0.743 7.687 13.968 1.00 91.31 122 ALA A CA 1
ATOM 1010 C C . ALA A 1 122 ? -0.428 7.048 14.734 1.00 91.31 122 ALA A C 1
ATOM 1012 O O . ALA A 1 122 ? -1.271 7.754 15.289 1.00 91.31 122 ALA A O 1
ATOM 1013 N N . MET A 1 123 ? -0.447 5.714 14.829 1.00 88.69 123 MET A N 1
ATOM 1014 C CA . MET A 1 123 ? -1.510 4.963 15.502 1.00 88.69 123 MET A CA 1
ATOM 1015 C C . MET A 1 123 ? -1.572 5.243 16.996 1.00 88.69 123 MET A C 1
ATOM 1017 O O . MET A 1 123 ? -2.670 5.415 17.506 1.00 88.69 123 MET A O 1
ATOM 1021 N N . ALA A 1 124 ? -0.436 5.335 17.690 1.00 87.94 124 ALA A N 1
ATOM 1022 C CA . ALA A 1 124 ? -0.409 5.657 19.118 1.00 87.94 124 ALA A CA 1
ATOM 1023 C C . ALA A 1 124 ? -1.056 7.021 19.416 1.00 87.94 124 ALA A C 1
ATOM 1025 O O . ALA A 1 124 ? -1.654 7.212 20.471 1.00 87.94 124 ALA A O 1
ATOM 1026 N N . LYS A 1 125 ? -0.961 7.963 18.471 1.00 88.94 125 LYS A N 1
ATOM 1027 C CA . LYS A 1 125 ? -1.573 9.289 18.583 1.00 88.94 125 LYS A CA 1
ATOM 1028 C C . LYS A 1 125 ? -3.036 9.320 18.132 1.00 88.94 125 LYS A C 1
ATOM 1030 O O . LYS A 1 125 ? -3.834 10.060 18.701 1.00 88.94 125 LYS A O 1
ATOM 1035 N N . ALA A 1 126 ? -3.396 8.555 17.102 1.00 86.44 126 ALA A N 1
ATOM 1036 C CA . ALA A 1 126 ? -4.752 8.533 16.549 1.00 86.44 126 ALA A CA 1
ATOM 1037 C C . ALA A 1 126 ? -5.708 7.601 17.316 1.00 86.44 126 ALA A C 1
ATOM 1039 O O . ALA A 1 126 ? -6.915 7.832 17.340 1.00 86.44 126 ALA A O 1
ATOM 1040 N N . CYS A 1 127 ? -5.182 6.534 17.919 1.00 82.75 127 CYS A N 1
ATOM 1041 C CA . CYS A 1 127 ? -5.934 5.467 18.570 1.00 82.75 127 CYS A CA 1
ATOM 1042 C C . CYS A 1 127 ? -5.399 5.262 20.000 1.00 82.75 127 CYS A C 1
ATOM 1044 O O . CYS A 1 127 ? -4.280 4.777 20.143 1.00 82.75 127 CYS A O 1
ATOM 1046 N N . PRO A 1 128 ? -6.184 5.549 21.058 1.00 72.19 128 PRO A N 1
ATOM 1047 C CA . PRO A 1 128 ? -5.741 5.396 22.451 1.00 72.19 128 PRO A CA 1
ATOM 1048 C C . PRO A 1 128 ? -5.341 3.959 22.827 1.00 72.19 128 PRO A C 1
ATOM 1050 O O . PRO A 1 128 ? -4.491 3.756 23.687 1.00 72.19 128 PRO A O 1
ATOM 1053 N N . GLU A 1 129 ? -5.935 2.959 22.165 1.00 72.75 129 GLU A N 1
ATOM 1054 C CA . GLU A 1 129 ? -5.667 1.535 22.393 1.00 72.75 129 GLU A CA 1
ATOM 1055 C C . GLU A 1 129 ? -5.611 0.770 21.059 1.00 72.75 129 GLU A C 1
ATOM 1057 O O . GLU A 1 129 ? -6.600 0.160 20.632 1.00 72.75 129 GLU A O 1
ATOM 1062 N N . PRO A 1 130 ? -4.477 0.803 20.342 1.00 68.25 130 PRO A N 1
ATOM 1063 C CA . PRO A 1 130 ? -4.330 0.009 19.135 1.00 68.25 130 PRO A CA 1
ATOM 1064 C C . PRO A 1 130 ? -4.299 -1.485 19.492 1.00 68.25 130 PRO A C 1
ATOM 1066 O O . PRO A 1 130 ? -3.611 -1.910 20.421 1.00 68.25 130 PRO A O 1
ATOM 1069 N N . LYS A 1 131 ? -5.018 -2.314 18.722 1.00 69.12 131 LYS A N 1
ATOM 1070 C CA . LYS A 1 131 ? -5.001 -3.783 18.887 1.00 69.12 131 LYS A CA 1
ATOM 1071 C C . LYS A 1 131 ? -3.622 -4.407 18.655 1.00 69.12 131 LYS A C 1
ATOM 1073 O O . LYS A 1 131 ? -3.358 -5.510 19.124 1.00 69.12 131 LYS A O 1
ATOM 1078 N N . TRP A 1 132 ? -2.767 -3.742 17.889 1.00 70.25 132 TRP A N 1
ATOM 1079 C CA . TRP A 1 132 ? -1.450 -4.229 17.516 1.00 70.25 132 TRP A CA 1
ATOM 1080 C C . TRP A 1 132 ? -0.387 -3.544 18.382 1.00 70.25 132 TRP A C 1
ATOM 1082 O O . TRP A 1 132 ? -0.316 -2.320 18.444 1.00 70.25 132 TRP A O 1
ATOM 1092 N N . LYS A 1 133 ? 0.401 -4.354 19.093 1.00 72.56 133 LYS A N 1
ATOM 1093 C CA . LYS A 1 133 ? 1.503 -3.899 19.960 1.00 72.56 133 LYS A CA 1
ATOM 1094 C C . LYS A 1 133 ? 2.872 -4.381 19.481 1.00 72.56 133 LYS A C 1
ATOM 1096 O O . LYS A 1 133 ? 3.889 -3.844 19.898 1.00 72.56 133 LYS A O 1
ATOM 1101 N N . GLU A 1 134 ? 2.879 -5.399 18.628 1.00 81.25 134 GLU A N 1
ATOM 1102 C CA . GLU A 1 134 ? 4.084 -5.971 18.037 1.00 81.25 134 GLU A CA 1
ATOM 1103 C C . GLU A 1 134 ? 4.595 -5.098 16.891 1.00 81.25 134 GLU A C 1
ATOM 1105 O O . GLU A 1 134 ? 3.807 -4.538 16.125 1.00 81.25 134 GLU A O 1
ATOM 1110 N N . ASP A 1 135 ? 5.916 -5.042 16.758 1.00 87.69 135 ASP A N 1
ATOM 1111 C CA . ASP A 1 135 ? 6.602 -4.385 15.650 1.00 87.69 135 ASP A CA 1
ATOM 1112 C C . ASP A 1 135 ? 6.234 -5.072 14.320 1.00 87.69 135 ASP A C 1
ATOM 1114 O O . ASP A 1 135 ? 6.457 -6.274 14.151 1.00 87.69 135 ASP A O 1
ATOM 1118 N N . ILE A 1 136 ? 5.681 -4.311 13.364 1.00 90.50 136 ILE A N 1
ATOM 1119 C CA . ILE A 1 136 ? 5.327 -4.813 12.021 1.00 90.50 136 ILE A CA 1
ATOM 1120 C C . ILE A 1 136 ? 6.544 -5.417 11.323 1.00 90.50 136 ILE A C 1
ATOM 1122 O O . ILE A 1 136 ? 6.403 -6.324 10.508 1.00 90.50 136 ILE A O 1
ATOM 1126 N N . PHE A 1 137 ? 7.750 -4.943 11.625 1.00 89.69 137 PHE A N 1
ATOM 1127 C CA . PHE A 1 137 ? 8.962 -5.468 11.017 1.00 89.69 137 PHE A CA 1
ATOM 1128 C C . PHE A 1 137 ? 9.204 -6.950 11.359 1.00 89.69 137 PHE A C 1
ATOM 1130 O O . PHE A 1 137 ? 9.844 -7.659 10.581 1.00 89.69 137 PHE A O 1
ATOM 1137 N N . LEU A 1 138 ? 8.648 -7.429 12.479 1.00 91.88 138 LEU A N 1
ATOM 1138 C CA . LEU A 1 138 ? 8.719 -8.826 12.921 1.00 91.88 138 LEU A CA 1
ATOM 1139 C C . LEU A 1 138 ? 7.628 -9.715 12.311 1.00 91.88 138 LEU A C 1
ATOM 1141 O O . LEU A 1 138 ? 7.654 -10.932 12.491 1.00 91.88 138 LEU A O 1
ATOM 1145 N N . TRP A 1 139 ? 6.660 -9.133 11.604 1.00 94.75 139 TRP A N 1
ATOM 1146 C CA . TRP A 1 139 ? 5.585 -9.887 10.966 1.00 94.75 139 TRP A CA 1
ATOM 1147 C C . TRP A 1 139 ? 6.121 -10.714 9.797 1.00 94.75 139 TRP A C 1
ATOM 1149 O O . TRP A 1 139 ? 7.145 -10.392 9.189 1.00 94.75 139 TRP A O 1
ATOM 1159 N N . ARG A 1 140 ? 5.403 -11.785 9.445 1.00 96.00 140 ARG A N 1
ATOM 1160 C CA . ARG A 1 140 ? 5.761 -12.640 8.310 1.00 96.00 140 ARG A CA 1
ATOM 1161 C C . ARG A 1 140 ? 5.762 -11.813 7.024 1.00 96.00 140 ARG A C 1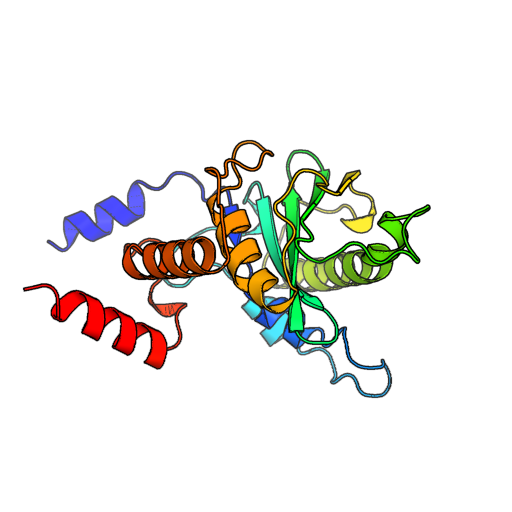
ATOM 1163 O O . ARG A 1 140 ? 4.745 -11.230 6.677 1.00 96.00 140 ARG A O 1
ATOM 1170 N N . GLN A 1 141 ? 6.867 -11.800 6.287 1.00 96.00 141 GLN A N 1
ATOM 1171 C CA . GLN A 1 141 ? 6.986 -11.043 5.036 1.00 96.00 141 GLN A CA 1
ATOM 1172 C C . GLN A 1 141 ? 6.760 -11.969 3.835 1.00 96.00 141 GLN A C 1
ATOM 1174 O O . GLN A 1 141 ? 7.377 -13.031 3.745 1.00 96.00 141 GLN A O 1
ATOM 1179 N N . ILE A 1 142 ? 5.875 -11.577 2.918 1.00 95.94 142 ILE A N 1
ATOM 1180 C CA . ILE A 1 142 ? 5.565 -12.315 1.689 1.00 95.94 142 ILE A CA 1
ATOM 1181 C C . ILE A 1 142 ? 5.689 -11.360 0.501 1.00 95.94 142 ILE A C 1
ATOM 1183 O O . ILE A 1 142 ? 4.923 -10.405 0.374 1.00 95.94 142 ILE A O 1
ATOM 1187 N N . ILE A 1 143 ? 6.643 -11.632 -0.390 1.00 94.94 143 ILE A N 1
ATOM 1188 C CA . ILE A 1 143 ? 6.753 -10.944 -1.680 1.00 94.94 143 ILE A CA 1
ATOM 1189 C C . ILE A 1 143 ? 5.912 -11.712 -2.694 1.00 94.94 143 ILE A C 1
ATOM 1191 O O . ILE A 1 143 ? 6.135 -12.901 -2.912 1.00 94.94 143 ILE A O 1
ATOM 1195 N N . LEU A 1 144 ? 4.959 -11.026 -3.316 1.00 93.38 144 LEU A N 1
ATOM 1196 C CA . LEU A 1 144 ? 4.129 -11.584 -4.376 1.00 93.38 144 LEU A CA 1
ATOM 1197 C C . LEU A 1 144 ? 4.899 -11.494 -5.695 1.00 93.38 144 LEU A C 1
ATOM 1199 O O . LEU A 1 144 ? 5.161 -10.401 -6.193 1.00 93.38 144 LEU A O 1
ATOM 1203 N N . THR A 1 145 ? 5.283 -12.649 -6.237 1.00 87.00 145 THR A N 1
ATOM 1204 C CA . THR A 1 145 ? 6.010 -12.759 -7.512 1.00 87.00 145 THR A CA 1
ATOM 1205 C C . THR A 1 145 ? 5.077 -12.890 -8.707 1.00 87.00 145 THR A C 1
ATOM 1207 O O . THR A 1 145 ? 5.421 -12.449 -9.800 1.00 87.00 145 THR A O 1
ATOM 1210 N N . ASP A 1 146 ? 3.886 -13.447 -8.490 1.00 85.56 146 ASP A N 1
ATOM 1211 C CA . ASP A 1 146 ? 2.926 -13.780 -9.544 1.00 85.56 146 ASP A CA 1
ATOM 1212 C C . ASP A 1 146 ? 1.976 -12.602 -9.791 1.00 85.56 146 ASP A C 1
ATOM 1214 O O . ASP A 1 146 ? 0.756 -12.703 -9.665 1.00 85.56 146 ASP A O 1
ATOM 1218 N N . ILE A 1 147 ? 2.559 -11.440 -10.086 1.00 87.88 147 ILE A N 1
ATOM 1219 C CA . ILE A 1 147 ? 1.832 -10.202 -10.371 1.00 87.88 147 ILE A CA 1
ATOM 1220 C C . ILE A 1 147 ? 2.248 -9.644 -11.733 1.00 87.88 147 ILE A C 1
ATOM 1222 O O . ILE A 1 147 ? 3.371 -9.884 -12.178 1.00 87.88 147 ILE A O 1
ATOM 1226 N N . PRO A 1 148 ? 1.381 -8.877 -12.412 1.00 84.50 148 PRO A N 1
ATOM 1227 C CA . PRO A 1 148 ? 1.754 -8.250 -13.668 1.00 84.50 148 PRO A CA 1
ATOM 1228 C C . PRO A 1 148 ? 2.900 -7.249 -13.463 1.00 84.50 148 PRO A C 1
ATOM 1230 O O . PRO A 1 148 ? 2.767 -6.289 -12.701 1.00 84.50 148 PRO A O 1
ATOM 1233 N N . ILE A 1 149 ? 4.009 -7.466 -14.173 1.00 81.88 149 ILE A N 1
ATOM 1234 C CA . ILE A 1 149 ? 5.179 -6.583 -14.182 1.00 81.88 149 ILE A CA 1
ATOM 1235 C C . ILE A 1 149 ? 5.219 -5.849 -15.516 1.00 81.88 149 ILE A C 1
ATOM 1237 O O . ILE A 1 149 ? 5.213 -6.465 -16.581 1.00 81.88 149 ILE A O 1
ATOM 1241 N N . TYR A 1 150 ? 5.290 -4.524 -15.454 1.00 83.06 150 TYR A N 1
ATOM 1242 C CA . TYR A 1 150 ? 5.304 -3.656 -16.629 1.00 83.06 150 TYR A CA 1
ATOM 1243 C C . TYR A 1 150 ? 6.373 -2.569 -16.492 1.00 83.06 150 TYR A C 1
ATOM 1245 O O . TYR A 1 150 ? 7.142 -2.545 -15.532 1.00 83.06 150 TYR A O 1
ATOM 1253 N N . ASN A 1 151 ? 6.436 -1.646 -17.459 1.00 85.12 151 ASN A N 1
ATOM 1254 C CA . ASN A 1 151 ? 7.237 -0.438 -17.297 1.00 85.12 151 ASN A CA 1
ATOM 1255 C C . ASN A 1 151 ? 6.821 0.290 -16.007 1.00 85.12 151 ASN A C 1
ATOM 1257 O O . ASN A 1 151 ? 5.637 0.414 -15.692 1.00 85.12 151 ASN A O 1
ATOM 1261 N N . ARG A 1 152 ? 7.823 0.818 -15.312 1.00 87.25 152 ARG A N 1
ATOM 1262 C CA . ARG A 1 152 ? 7.732 1.684 -14.145 1.00 87.25 152 ARG A CA 1
ATOM 1263 C C . ARG A 1 152 ? 6.634 2.746 -14.233 1.00 87.25 152 ARG A C 1
ATOM 1265 O O . ARG A 1 152 ? 5.954 3.006 -13.252 1.00 87.25 152 ARG A O 1
ATOM 1272 N N . GLU A 1 153 ? 6.423 3.347 -15.398 1.00 89.12 153 GLU A N 1
ATOM 1273 C CA . GLU A 1 153 ? 5.384 4.371 -15.605 1.00 89.12 153 GLU A CA 1
ATOM 1274 C C . GLU A 1 153 ? 3.954 3.860 -15.362 1.00 89.12 153 GLU A C 1
ATOM 1276 O O . GLU A 1 153 ? 3.036 4.643 -15.119 1.00 89.12 153 GLU A O 1
ATOM 1281 N N . LEU A 1 154 ? 3.747 2.542 -15.425 1.00 92.19 154 LEU A N 1
ATOM 1282 C CA . LEU A 1 154 ? 2.449 1.905 -15.219 1.00 92.19 154 LEU A CA 1
ATOM 1283 C C . LEU A 1 154 ? 2.225 1.451 -13.775 1.00 92.19 154 LEU A C 1
ATOM 1285 O O . LEU A 1 154 ? 1.105 1.084 -13.422 1.00 92.19 154 LEU A O 1
ATOM 1289 N N . SER A 1 155 ? 3.252 1.512 -12.922 1.00 94.06 155 SER A N 1
ATOM 1290 C CA . SER A 1 155 ? 3.187 0.949 -11.573 1.00 94.06 155 SER A CA 1
ATOM 1291 C C . SER A 1 155 ? 2.099 1.587 -10.707 1.00 94.06 155 SER A C 1
ATOM 1293 O O . SER A 1 155 ? 1.493 0.896 -9.899 1.00 94.06 155 SER A O 1
ATOM 1295 N N . GLY A 1 156 ? 1.803 2.881 -10.891 1.00 93.00 156 GLY A N 1
ATOM 1296 C CA . GLY A 1 156 ? 0.739 3.558 -10.136 1.00 93.00 156 GLY A CA 1
ATOM 1297 C C . GLY A 1 156 ? -0.653 3.009 -10.463 1.00 93.00 156 GLY A C 1
ATOM 1298 O O . GLY A 1 156 ? -1.445 2.732 -9.565 1.00 93.00 156 GLY A O 1
ATOM 1299 N N . TYR A 1 157 ? -0.920 2.758 -11.748 1.00 92.56 157 TYR A N 1
ATOM 1300 C CA . TYR A 1 157 ? -2.175 2.152 -12.196 1.00 92.56 157 TYR A CA 1
ATOM 1301 C C . TYR A 1 157 ? -2.315 0.705 -11.704 1.00 92.56 157 TYR A C 1
ATOM 1303 O O . TYR A 1 157 ? -3.397 0.291 -11.292 1.00 92.56 157 TYR A O 1
ATOM 1311 N N . LEU A 1 158 ? -1.213 -0.053 -11.711 1.00 93.06 158 LEU A N 1
ATOM 1312 C CA . LEU A 1 158 ? -1.179 -1.423 -11.195 1.00 93.06 158 LEU A CA 1
ATOM 1313 C C . LEU A 1 158 ? -1.397 -1.463 -9.682 1.00 93.06 158 LEU A C 1
ATOM 1315 O O . LEU A 1 158 ? -2.194 -2.266 -9.220 1.00 93.06 158 LEU A O 1
ATOM 1319 N N . VAL A 1 159 ? -0.781 -0.561 -8.914 1.00 93.88 159 VAL A N 1
ATOM 1320 C CA . VAL A 1 159 ? -1.024 -0.450 -7.466 1.00 93.88 159 VAL A CA 1
ATOM 1321 C C . VAL A 1 159 ? -2.495 -0.150 -7.168 1.00 93.88 159 VAL A C 1
ATOM 1323 O O . VAL A 1 159 ? -3.076 -0.832 -6.327 1.00 93.88 159 VAL A O 1
ATOM 1326 N N . SER A 1 160 ? -3.122 0.787 -7.891 1.00 90.94 160 SER A N 1
ATOM 1327 C CA . SER A 1 160 ? -4.565 1.065 -7.754 1.00 90.94 160 SER A CA 1
ATOM 1328 C C . SER A 1 160 ? -5.402 -0.194 -7.980 1.00 90.94 160 SER A C 1
ATOM 1330 O O . SER A 1 160 ? -6.289 -0.529 -7.200 1.00 90.94 160 SER A O 1
ATOM 1332 N N . MET A 1 161 ? -5.081 -0.939 -9.033 1.00 90.56 161 MET A N 1
ATOM 1333 C CA . MET A 1 161 ? -5.744 -2.196 -9.348 1.00 90.56 161 MET A CA 1
ATOM 1334 C C . MET A 1 161 ? -5.482 -3.281 -8.307 1.00 90.56 161 MET A C 1
ATOM 1336 O O . MET A 1 161 ? -6.388 -4.040 -7.985 1.00 90.56 161 MET A O 1
ATOM 1340 N N . PHE A 1 162 ? -4.283 -3.352 -7.733 1.00 92.69 162 PHE A N 1
ATOM 1341 C CA . PHE A 1 162 ? -3.991 -4.316 -6.680 1.00 92.69 162 PHE A CA 1
ATOM 1342 C C . PHE A 1 162 ? -4.808 -4.042 -5.422 1.00 92.69 162 PHE A C 1
ATOM 1344 O O . PHE A 1 162 ? -5.324 -4.975 -4.810 1.00 92.69 162 PHE A O 1
ATOM 1351 N N . MET A 1 163 ? -4.980 -2.767 -5.062 1.00 90.81 163 MET A N 1
ATOM 1352 C CA . MET A 1 163 ? -5.796 -2.357 -3.918 1.00 90.81 163 MET A CA 1
ATOM 1353 C C . MET A 1 163 ? -7.255 -2.817 -4.064 1.00 90.81 163 MET A C 1
ATOM 1355 O O . MET A 1 163 ? -7.843 -3.295 -3.091 1.00 90.81 163 MET A O 1
ATOM 1359 N N . THR A 1 164 ? -7.825 -2.739 -5.271 1.00 86.31 164 THR A N 1
ATOM 1360 C CA . THR A 1 164 ? -9.216 -3.147 -5.536 1.00 86.31 164 THR A CA 1
ATOM 1361 C C . THR A 1 164 ? -9.372 -4.657 -5.750 1.00 86.31 164 THR A C 1
ATOM 1363 O O . THR A 1 164 ? -10.350 -5.245 -5.284 1.00 86.31 164 THR A O 1
ATOM 1366 N N . ALA A 1 165 ? -8.398 -5.305 -6.395 1.00 89.44 165 ALA A N 1
ATOM 1367 C CA . ALA A 1 165 ? -8.414 -6.734 -6.717 1.00 89.44 165 ALA A CA 1
ATOM 1368 C C . ALA A 1 165 ? -8.025 -7.651 -5.543 1.00 89.44 165 ALA A C 1
ATOM 1370 O O . ALA A 1 165 ? -8.267 -8.856 -5.597 1.00 89.44 165 ALA A O 1
ATOM 1371 N N . TRP A 1 166 ? -7.419 -7.121 -4.477 1.00 91.69 166 TRP A N 1
ATOM 1372 C CA . TRP A 1 166 ? -7.000 -7.930 -3.332 1.00 91.69 166 TRP A CA 1
ATOM 1373 C C . TRP A 1 166 ? -8.196 -8.481 -2.552 1.00 91.69 166 TRP A C 1
ATOM 1375 O O . TRP A 1 166 ? -8.929 -7.716 -1.919 1.00 91.69 166 TRP A O 1
ATOM 1385 N N . LYS A 1 167 ? -8.385 -9.800 -2.503 1.00 89.12 167 LYS A N 1
ATOM 1386 C CA . LYS A 1 167 ? -9.425 -10.459 -1.698 1.00 89.12 167 LYS A CA 1
ATOM 1387 C C . LYS A 1 167 ? -8.898 -11.753 -1.101 1.00 89.12 167 LYS A C 1
ATOM 1389 O O . LYS A 1 167 ? -8.150 -12.473 -1.740 1.00 89.12 167 LYS A O 1
ATOM 1394 N N . ASN A 1 168 ? -9.299 -12.040 0.139 1.00 85.94 168 ASN A N 1
ATOM 1395 C CA . ASN A 1 168 ? -8.937 -13.280 0.836 1.00 85.94 168 ASN A CA 1
ATOM 1396 C C . ASN A 1 168 ? -7.434 -13.604 0.774 1.00 85.94 168 ASN A C 1
ATOM 1398 O O . ASN A 1 168 ? -7.053 -14.755 0.607 1.00 85.94 168 ASN A O 1
ATOM 1402 N N . GLU A 1 169 ? -6.592 -12.573 0.911 1.00 87.19 169 GLU A N 1
ATOM 1403 C CA . GLU A 1 169 ? -5.126 -12.703 0.897 1.00 87.19 169 GLU A CA 1
ATOM 1404 C C . GLU A 1 169 ? -4.537 -13.156 -0.450 1.00 87.19 169 GLU A C 1
ATOM 1406 O O . GLU A 1 169 ? -3.387 -13.581 -0.524 1.00 87.19 169 GLU A O 1
ATOM 1411 N N . ALA A 1 170 ? -5.314 -13.010 -1.523 1.00 88.81 170 ALA A N 1
ATOM 1412 C CA . ALA A 1 170 ? -4.920 -13.274 -2.893 1.00 88.81 170 ALA A CA 1
ATOM 1413 C C . ALA A 1 170 ? -5.310 -12.108 -3.810 1.00 88.81 170 ALA A C 1
ATOM 1415 O O . ALA A 1 170 ? -6.145 -11.258 -3.486 1.00 88.81 170 ALA A O 1
ATOM 1416 N N . LEU A 1 171 ? -4.675 -12.065 -4.975 1.00 88.50 171 LEU A N 1
ATOM 1417 C CA . LEU A 1 171 ? -4.874 -11.026 -5.970 1.00 88.50 171 LEU A CA 1
ATOM 1418 C C . LEU A 1 171 ? -5.766 -11.565 -7.096 1.00 88.50 171 LEU A C 1
ATOM 1420 O O . LEU A 1 171 ? -5.332 -12.386 -7.897 1.00 88.50 171 LEU A O 1
ATOM 1424 N N . GLU A 1 172 ? -7.019 -11.115 -7.154 1.00 86.94 172 GLU A N 1
ATOM 1425 C CA . GLU A 1 172 ? -7.997 -11.565 -8.153 1.00 86.94 172 GLU A CA 1
ATOM 1426 C C . GLU A 1 172 ? -8.004 -10.622 -9.367 1.00 86.94 172 GLU A C 1
ATOM 1428 O O . GLU A 1 172 ? -8.892 -9.779 -9.507 1.00 86.94 172 GLU A O 1
ATOM 1433 N N . ILE A 1 173 ? -7.000 -10.724 -10.245 1.00 80.12 173 ILE A N 1
ATOM 1434 C CA . ILE A 1 173 ? -6.932 -9.900 -11.467 1.00 80.12 173 ILE A CA 1
ATOM 1435 C C . ILE A 1 173 ? -7.446 -10.689 -12.671 1.00 80.12 173 ILE A C 1
ATOM 1437 O O . ILE A 1 173 ? -7.037 -11.822 -12.911 1.00 80.12 173 ILE A O 1
ATOM 1441 N N . THR A 1 174 ? -8.303 -10.062 -13.474 1.00 72.31 174 THR A N 1
ATOM 1442 C CA . THR A 1 174 ? -8.601 -10.517 -14.839 1.00 72.31 174 THR A CA 1
ATOM 1443 C C . THR A 1 174 ? -7.390 -10.310 -15.744 1.00 72.31 174 THR A C 1
ATOM 1445 O O . THR A 1 174 ? -6.682 -9.325 -15.583 1.00 72.31 174 THR A O 1
ATOM 1448 N N . GLU A 1 175 ? -7.165 -11.174 -16.730 1.00 69.81 175 GLU A N 1
ATOM 1449 C CA . GLU A 1 175 ? -6.028 -11.066 -17.653 1.00 69.81 175 GLU A CA 1
ATOM 1450 C C . GLU A 1 175 ? -5.939 -9.671 -18.313 1.00 69.81 175 GLU A C 1
ATOM 1452 O O . GLU A 1 175 ? -6.847 -9.245 -19.030 1.00 69.81 175 GLU A O 1
ATOM 1457 N N . ILE A 1 176 ? -4.840 -8.947 -18.066 1.00 71.50 176 ILE A N 1
ATOM 1458 C CA . ILE A 1 176 ? -4.591 -7.621 -18.647 1.00 71.50 176 ILE A CA 1
ATOM 1459 C C . ILE A 1 176 ? -3.434 -7.714 -19.616 1.00 71.50 176 ILE A C 1
ATOM 1461 O O . ILE A 1 176 ? -2.322 -8.073 -19.235 1.00 71.50 176 ILE A O 1
ATOM 1465 N N . LYS A 1 177 ? -3.726 -7.372 -20.868 1.00 74.50 177 LYS A N 1
ATOM 1466 C CA . LYS A 1 177 ? -2.857 -7.669 -22.006 1.00 74.50 177 LYS A CA 1
ATOM 1467 C C . LYS A 1 177 ? -1.848 -6.563 -22.306 1.00 74.50 177 LYS A C 1
ATOM 1469 O O . LYS A 1 177 ? -0.792 -6.847 -22.858 1.00 74.50 177 LYS A O 1
ATOM 1474 N N . ASP A 1 178 ? -2.169 -5.312 -21.970 1.00 85.44 178 ASP A N 1
ATOM 1475 C CA . ASP A 1 178 ? -1.353 -4.159 -22.347 1.00 85.44 178 ASP A CA 1
ATOM 1476 C C . ASP A 1 178 ? -1.582 -2.907 -21.474 1.00 85.44 178 ASP A C 1
ATOM 1478 O O . ASP A 1 178 ? -2.506 -2.809 -20.661 1.00 85.44 178 ASP A O 1
ATOM 1482 N N . ALA A 1 179 ? -0.720 -1.907 -21.688 1.00 88.81 179 ALA A N 1
ATOM 1483 C CA . ALA A 1 179 ? -0.751 -0.606 -21.024 1.00 88.81 179 ALA A CA 1
ATOM 1484 C C . ALA A 1 179 ? -2.072 0.158 -21.218 1.00 88.81 179 ALA A C 1
ATOM 1486 O O . ALA A 1 179 ? -2.511 0.884 -20.323 1.00 88.81 179 ALA A O 1
ATOM 1487 N N . TYR A 1 180 ? -2.697 0.021 -22.390 1.00 90.31 180 TYR A N 1
ATOM 1488 C CA . TYR A 1 180 ? -3.957 0.688 -22.705 1.00 90.31 180 TYR A CA 1
ATOM 1489 C C . TYR A 1 180 ? -5.090 0.129 -21.840 1.00 90.31 180 TYR A C 1
ATOM 1491 O O . TYR A 1 180 ? -5.837 0.887 -21.223 1.00 90.31 180 TYR A O 1
ATOM 1499 N N . SER A 1 181 ? -5.149 -1.194 -21.715 1.00 89.12 181 SER A N 1
ATOM 1500 C CA . SER A 1 181 ? -6.117 -1.923 -20.902 1.00 89.12 181 SER A CA 1
ATOM 1501 C C . SER A 1 181 ? -5.978 -1.580 -19.417 1.00 89.12 181 SER A C 1
ATOM 1503 O O . SER A 1 181 ? -6.987 -1.353 -18.751 1.00 89.12 181 SER A O 1
ATOM 1505 N N . ILE A 1 182 ? -4.743 -1.439 -18.913 1.00 89.81 182 ILE A N 1
ATOM 1506 C CA . ILE A 1 182 ? -4.467 -0.984 -17.537 1.00 89.81 182 ILE A CA 1
ATOM 1507 C C . ILE A 1 182 ? -5.046 0.418 -17.297 1.00 89.81 182 ILE A C 1
ATOM 1509 O O . ILE A 1 182 ? -5.785 0.636 -16.336 1.00 89.81 182 ILE A O 1
ATOM 1513 N N . ARG A 1 183 ? -4.738 1.378 -18.179 1.00 91.00 183 ARG A N 1
ATOM 1514 C CA . ARG A 1 183 ? -5.210 2.767 -18.044 1.00 91.00 183 ARG A CA 1
ATOM 1515 C C . ARG A 1 183 ? -6.728 2.866 -18.178 1.00 91.00 183 ARG A C 1
ATOM 1517 O O . ARG A 1 183 ? -7.360 3.598 -17.422 1.00 91.00 183 ARG A O 1
ATOM 1524 N N . LYS A 1 184 ? -7.321 2.098 -19.098 1.00 89.00 184 LYS A N 1
ATOM 1525 C CA . LYS A 1 184 ? -8.775 2.009 -19.272 1.00 89.00 184 LYS A CA 1
ATOM 1526 C C . LYS A 1 184 ? -9.452 1.438 -18.028 1.00 89.00 184 LYS A C 1
ATOM 1528 O O . LYS A 1 184 ? -10.478 1.966 -17.616 1.00 89.00 184 LYS A O 1
ATOM 1533 N N . HIS A 1 185 ? -8.875 0.403 -17.418 1.00 86.56 185 HIS A N 1
ATOM 1534 C CA . HIS A 1 185 ? -9.388 -0.162 -16.172 1.00 86.56 185 HIS A CA 1
ATOM 1535 C C . HIS A 1 185 ? -9.358 0.866 -15.039 1.00 86.56 185 HIS A C 1
ATOM 1537 O O . HIS A 1 185 ? -10.364 1.056 -14.366 1.00 86.56 185 HIS A O 1
ATOM 1543 N N . PHE A 1 186 ? -8.240 1.575 -14.871 1.00 87.94 186 PHE A N 1
ATOM 1544 C CA . PHE A 1 186 ? -8.121 2.640 -13.876 1.00 87.94 186 PHE A CA 1
ATOM 1545 C C . PHE A 1 186 ? -9.141 3.765 -14.091 1.00 87.94 186 PHE A C 1
ATOM 1547 O O . PHE A 1 186 ? -9.817 4.170 -13.151 1.00 87.94 186 PHE A O 1
ATOM 1554 N N . LEU A 1 187 ? -9.316 4.233 -15.331 1.00 87.38 187 LEU A N 1
ATOM 1555 C CA . LEU A 1 187 ? -10.350 5.221 -15.643 1.00 87.38 187 LEU A CA 1
ATOM 1556 C C . LEU A 1 187 ? -11.752 4.680 -15.333 1.00 87.38 187 LEU A C 1
ATOM 1558 O O . LEU A 1 187 ? -12.565 5.390 -14.754 1.00 87.38 187 LEU A O 1
ATOM 1562 N N . GLY A 1 188 ? -12.021 3.418 -15.679 1.00 85.75 188 GLY A N 1
ATOM 1563 C CA . GLY A 1 188 ? -13.262 2.734 -15.323 1.00 85.75 188 GLY A CA 1
ATOM 1564 C C . GLY A 1 188 ? -13.512 2.757 -13.817 1.00 85.75 188 GLY A C 1
ATOM 1565 O O . GLY A 1 188 ? -14.583 3.191 -13.407 1.00 85.75 188 GLY A O 1
ATOM 1566 N N . GLN A 1 189 ? -12.509 2.393 -13.006 1.00 82.19 189 GLN A N 1
ATOM 1567 C CA . GLN A 1 189 ? -12.582 2.475 -11.542 1.00 82.19 189 GLN A CA 1
ATOM 1568 C C . GLN A 1 189 ? -12.984 3.883 -11.094 1.00 82.19 189 GLN A C 1
ATOM 1570 O O . GLN A 1 189 ? -13.999 4.015 -10.416 1.00 82.19 189 GLN A O 1
ATOM 1575 N N . LEU A 1 190 ? -12.264 4.920 -11.547 1.00 81.19 190 LEU A N 1
ATOM 1576 C CA . LEU A 1 190 ? -12.545 6.319 -11.201 1.00 81.19 190 LEU A CA 1
ATOM 1577 C C . LEU A 1 190 ? -13.974 6.753 -11.556 1.00 81.19 190 LEU A C 1
ATOM 1579 O O . LEU A 1 190 ? -14.621 7.460 -10.787 1.00 81.19 190 LEU A O 1
ATOM 1583 N N . LEU A 1 191 ? -14.489 6.324 -12.710 1.00 79.88 191 LEU A N 1
ATOM 1584 C CA . LEU A 1 191 ? -15.849 6.650 -13.142 1.00 79.88 191 LEU A CA 1
ATOM 1585 C C . LEU A 1 191 ? -16.914 5.899 -12.328 1.00 79.88 191 LEU A C 1
ATOM 1587 O O . LEU A 1 191 ? -18.003 6.430 -12.114 1.00 79.88 191 LEU A O 1
ATOM 1591 N N . THR A 1 192 ? -16.604 4.693 -11.853 1.00 76.06 192 THR A N 1
ATOM 1592 C CA . THR A 1 192 ? -17.522 3.848 -11.071 1.00 76.06 192 THR A CA 1
ATOM 1593 C C . THR A 1 192 ? -17.458 4.075 -9.562 1.00 76.06 192 THR A C 1
ATOM 1595 O O . THR A 1 192 ? -18.159 3.376 -8.829 1.00 76.06 192 THR A O 1
ATOM 1598 N N . ILE A 1 193 ? -16.655 5.038 -9.088 1.00 67.69 193 ILE A N 1
ATOM 1599 C CA . ILE A 1 193 ? -16.655 5.462 -7.683 1.00 67.69 193 ILE A CA 1
ATOM 1600 C C . ILE A 1 193 ? -18.083 5.885 -7.323 1.00 67.69 193 ILE A C 1
ATOM 1602 O O . ILE A 1 193 ? -18.588 6.914 -7.780 1.00 67.69 193 ILE A O 1
ATOM 1606 N N . ASN A 1 194 ? -18.741 5.039 -6.534 1.00 54.84 194 ASN A N 1
ATOM 1607 C CA . ASN A 1 194 ? -19.995 5.341 -5.865 1.00 54.84 194 ASN A CA 1
ATOM 1608 C C . ASN A 1 194 ? -19.644 5.895 -4.483 1.00 54.84 194 ASN A C 1
ATOM 1610 O O . ASN A 1 194 ? -18.703 5.392 -3.873 1.00 54.84 194 ASN A O 1
ATOM 1614 N N . GLU A 1 195 ? -20.432 6.860 -3.998 1.00 50.22 195 GLU A N 1
ATOM 1615 C CA . GLU A 1 195 ? -20.391 7.686 -2.758 1.00 50.22 195 GLU A CA 1
ATOM 1616 C C . GLU A 1 195 ? -19.748 7.084 -1.481 1.00 50.22 195 GLU A C 1
ATOM 1618 O O . GLU A 1 195 ? -19.440 7.766 -0.510 1.00 50.22 195 GLU A O 1
ATOM 1623 N N . ASN A 1 196 ? -19.559 5.776 -1.469 1.00 43.56 196 ASN A N 1
ATOM 1624 C CA . ASN A 1 196 ? -19.006 4.926 -0.441 1.00 43.56 196 ASN A CA 1
ATOM 1625 C C . ASN A 1 196 ? -17.467 4.775 -0.456 1.00 43.56 196 ASN A C 1
ATOM 1627 O O . ASN A 1 196 ? -16.935 4.242 0.523 1.00 43.56 196 ASN A O 1
ATOM 1631 N N . GLU A 1 197 ? -16.785 5.222 -1.513 1.00 55.53 197 GLU A N 1
ATOM 1632 C CA . GLU A 1 197 ? -15.348 5.532 -1.577 1.00 55.53 197 GLU A CA 1
ATOM 1633 C C . GLU A 1 197 ? -15.260 7.058 -1.691 1.00 55.53 197 GLU A C 1
ATOM 1635 O O . GLU A 1 197 ? -15.497 7.608 -2.758 1.00 55.53 197 GLU A O 1
ATOM 1640 N N . CYS A 1 198 ? -15.092 7.737 -0.554 1.00 55.88 198 CYS A N 1
ATOM 1641 C CA . CYS A 1 198 ? -15.395 9.161 -0.378 1.00 55.88 198 CYS A CA 1
ATOM 1642 C C . CYS A 1 198 ? -14.926 10.038 -1.560 1.00 55.88 198 CYS A C 1
ATOM 1644 O O . CYS A 1 198 ? -13.724 10.165 -1.790 1.00 55.88 198 CYS A O 1
ATOM 1646 N N . GLU A 1 199 ? -15.868 10.642 -2.300 1.00 60.09 199 GLU A N 1
ATOM 1647 C CA . GLU A 1 199 ? -15.572 11.540 -3.432 1.00 60.09 199 GLU A CA 1
ATOM 1648 C C . GLU A 1 199 ? -14.661 12.693 -2.985 1.00 60.09 199 GLU A C 1
ATOM 1650 O O . GLU A 1 199 ? -13.762 13.083 -3.729 1.00 60.09 199 GLU A O 1
ATOM 1655 N N . ASP A 1 200 ? -14.806 13.143 -1.732 1.00 64.31 200 ASP A N 1
ATOM 1656 C CA . ASP A 1 200 ? -13.978 14.180 -1.102 1.00 64.31 200 ASP A CA 1
ATOM 1657 C C . ASP A 1 200 ? -12.488 13.807 -1.004 1.00 64.31 200 ASP A C 1
ATOM 1659 O O . ASP A 1 200 ? -11.651 14.676 -0.770 1.00 64.31 200 ASP A O 1
ATOM 1663 N N . ASN A 1 201 ? -12.128 12.534 -1.206 1.00 66.25 201 ASN A N 1
ATOM 1664 C CA . ASN A 1 201 ? -10.730 12.103 -1.262 1.00 66.25 201 ASN A CA 1
ATOM 1665 C C . ASN A 1 201 ? -10.062 12.434 -2.602 1.00 66.25 201 ASN A C 1
ATOM 1667 O O . ASN A 1 201 ? -8.833 12.431 -2.698 1.00 66.25 201 ASN A O 1
ATOM 1671 N N . LEU A 1 202 ? -10.846 12.673 -3.657 1.00 75.25 202 LEU A N 1
ATOM 1672 C CA . LEU A 1 202 ? -10.312 13.093 -4.945 1.00 75.25 202 LEU A CA 1
ATOM 1673 C C . LEU A 1 202 ? -10.066 14.605 -4.935 1.00 75.25 202 LEU A C 1
ATOM 1675 O O . LEU A 1 202 ? -10.927 15.361 -4.486 1.00 75.25 202 LEU A O 1
ATOM 1679 N N . PRO A 1 203 ? -8.938 15.084 -5.490 1.00 76.81 203 PRO A N 1
ATOM 1680 C CA . PRO A 1 203 ? -8.735 16.513 -5.691 1.00 76.81 203 PRO A CA 1
ATOM 1681 C C . PRO A 1 203 ? -9.885 17.116 -6.505 1.00 76.81 203 PRO A C 1
ATOM 1683 O O . PRO A 1 203 ? -10.319 16.512 -7.487 1.00 76.81 203 PRO A O 1
ATOM 1686 N N . THR A 1 204 ? -10.328 18.328 -6.161 1.00 80.19 204 THR A N 1
ATOM 1687 C CA . THR A 1 204 ? -11.482 18.989 -6.802 1.00 80.19 204 THR A CA 1
ATOM 1688 C C . THR A 1 204 ? -11.388 18.999 -8.330 1.00 80.19 204 THR A C 1
ATOM 1690 O O . THR A 1 204 ? -12.344 18.637 -9.002 1.00 80.19 204 THR A O 1
ATOM 1693 N N . GLY A 1 205 ? -10.209 19.278 -8.897 1.00 81.94 205 GLY A N 1
ATOM 1694 C CA . GLY A 1 205 ? -10.026 19.252 -10.354 1.00 81.94 205 GLY A CA 1
ATOM 1695 C C . GLY A 1 205 ? -10.233 17.870 -10.995 1.00 81.94 205 GLY A C 1
ATOM 1696 O O . GLY A 1 205 ? -10.683 17.780 -12.135 1.00 81.94 205 GLY A O 1
ATOM 1697 N N . VAL A 1 206 ? -9.948 16.782 -10.270 1.00 82.69 206 VAL A N 1
ATOM 1698 C CA . VAL A 1 206 ? -10.239 15.410 -10.723 1.00 82.69 206 VAL A CA 1
ATOM 1699 C C . VAL A 1 206 ? -11.734 15.121 -10.613 1.00 82.69 206 VAL A C 1
ATOM 1701 O O . VAL A 1 206 ? -12.301 14.535 -11.534 1.00 82.69 206 VAL A O 1
ATOM 1704 N N . GLN A 1 207 ? -12.384 15.562 -9.531 1.00 79.75 207 GLN A N 1
ATOM 1705 C CA . GLN A 1 207 ? -13.838 15.442 -9.381 1.00 79.75 207 GLN A CA 1
ATOM 1706 C C . GLN A 1 207 ? -14.571 16.153 -10.524 1.00 79.75 207 GLN A C 1
ATOM 1708 O O . GLN A 1 207 ? -15.452 15.565 -11.147 1.00 79.75 207 GLN A O 1
ATOM 1713 N N . ASP A 1 208 ? -14.174 17.386 -10.843 1.00 83.56 208 ASP A N 1
ATOM 1714 C CA . ASP A 1 208 ? -14.778 18.177 -11.916 1.00 83.56 208 ASP A CA 1
ATOM 1715 C C . ASP A 1 208 ? -14.614 17.492 -13.275 1.00 83.56 208 ASP A C 1
ATOM 1717 O O . ASP A 1 208 ? -15.579 17.374 -14.030 1.00 83.56 208 ASP A O 1
ATOM 1721 N N . LEU A 1 209 ? -13.427 16.946 -13.559 1.00 84.12 209 LEU A N 1
ATOM 1722 C CA . LEU A 1 209 ? -13.190 16.164 -14.771 1.00 84.12 209 LEU A CA 1
ATOM 1723 C C . LEU A 1 209 ? -14.107 14.931 -14.845 1.00 84.12 209 LEU A C 1
ATOM 1725 O O . LEU A 1 209 ? -14.717 14.677 -15.884 1.00 84.12 209 LEU A O 1
ATOM 1729 N N . ILE A 1 210 ? -14.226 14.174 -13.751 1.00 83.00 210 ILE A N 1
ATOM 1730 C CA . ILE A 1 210 ? -15.089 12.986 -13.680 1.00 83.00 210 ILE A CA 1
ATOM 1731 C C . ILE A 1 210 ? -16.555 13.371 -13.895 1.00 83.00 210 ILE A C 1
ATOM 1733 O O . ILE A 1 210 ? -17.249 12.699 -14.661 1.00 83.00 210 ILE A O 1
ATOM 1737 N N . ARG A 1 211 ? -17.024 14.458 -13.269 1.00 82.38 211 ARG A N 1
ATOM 1738 C CA . ARG A 1 211 ? -18.382 14.985 -13.470 1.00 82.38 211 ARG A CA 1
ATOM 1739 C C . ARG A 1 211 ? -18.612 15.321 -14.938 1.00 82.38 211 ARG A C 1
ATOM 1741 O O . ARG A 1 211 ? -19.574 14.822 -15.513 1.00 82.38 211 ARG A O 1
ATOM 1748 N N . CYS A 1 212 ? -17.711 16.075 -15.569 1.00 84.12 212 CYS A N 1
ATOM 1749 C CA . CYS A 1 212 ? -17.806 16.409 -16.992 1.00 84.12 212 CYS A CA 1
ATOM 1750 C C . CYS A 1 212 ? -17.939 15.157 -17.876 1.00 84.12 212 CYS A C 1
ATOM 1752 O O . CYS A 1 212 ? -18.808 15.109 -18.745 1.00 84.12 212 CYS A O 1
ATOM 1754 N N . ILE A 1 213 ? -17.137 14.115 -17.627 1.00 83.00 213 ILE A N 1
ATOM 1755 C CA . ILE A 1 213 ? -17.207 12.857 -18.390 1.00 83.00 213 ILE A CA 1
ATOM 1756 C C . ILE A 1 213 ? -18.555 12.153 -18.185 1.00 83.00 213 ILE A C 1
ATOM 1758 O O . ILE A 1 213 ? -19.167 11.727 -19.164 1.00 83.00 213 ILE A O 1
ATOM 1762 N N . LYS A 1 214 ? -19.043 12.060 -16.940 1.00 78.62 214 LYS A N 1
ATOM 1763 C CA . LYS A 1 214 ? -20.344 11.445 -16.623 1.00 78.62 214 LYS A CA 1
ATOM 1764 C C . LYS A 1 214 ? -21.508 12.177 -17.302 1.00 78.62 214 LYS A C 1
ATOM 1766 O O . LYS A 1 214 ? -22.394 11.521 -17.833 1.00 78.62 214 LYS A O 1
ATOM 1771 N N . TYR A 1 215 ? -21.484 13.511 -17.344 1.00 77.38 215 TYR A N 1
ATOM 1772 C CA . TYR A 1 215 ? -22.534 14.319 -17.983 1.00 77.38 215 TYR A CA 1
ATOM 1773 C C . TYR A 1 215 ? -22.482 14.334 -19.520 1.00 77.38 215 TYR A C 1
ATOM 1775 O O . TYR A 1 215 ? -23.452 14.744 -20.148 1.00 77.38 215 TYR A O 1
ATOM 1783 N N . THR A 1 216 ? -21.383 13.889 -20.139 1.00 68.81 216 THR A N 1
ATOM 1784 C CA . THR A 1 216 ? -21.248 13.841 -21.609 1.00 68.81 216 THR A CA 1
ATOM 1785 C C . THR A 1 216 ? -21.820 12.545 -22.216 1.00 68.81 216 THR A C 1
ATOM 1787 O O . THR A 1 216 ? -21.939 12.438 -23.434 1.00 68.81 216 THR A O 1
ATOM 1790 N N . GLN A 1 217 ? -22.199 11.552 -21.400 1.00 55.22 217 GLN A N 1
ATOM 1791 C CA . GLN A 1 217 ? -22.916 10.359 -21.869 1.00 55.22 217 GLN A CA 1
ATOM 1792 C C . GLN A 1 217 ? -24.405 10.699 -22.085 1.00 55.22 217 GLN A C 1
ATOM 1794 O O . GLN A 1 217 ? -25.213 10.542 -21.171 1.00 55.22 217 GLN A O 1
ATOM 1799 N N . ILE A 1 218 ? -24.731 11.216 -23.279 1.00 44.69 218 ILE A N 1
ATOM 1800 C CA . ILE A 1 218 ? -26.094 11.314 -23.843 1.00 44.69 218 ILE A CA 1
ATOM 1801 C C . ILE A 1 218 ? -26.431 10.000 -24.548 1.00 44.69 218 ILE A C 1
ATOM 1803 O O . ILE A 1 218 ? -25.557 9.514 -25.304 1.00 44.69 218 ILE A O 1
#

Nearest PDB structures (foldseek):
  2hl8-assembly1_A  TM=6.804E-01  e=7.053E-05  Saccharomyces cerevisiae
  2hkp-assembly1_A  TM=6.658E-01  e=8.465E-05  Saccharomyces cerevisiae
  2hl9-assembly1_A  TM=5.883E-01  e=3.838E-05  Saccharomyces cerevisiae
  1euv-assembly1_A  TM=6.069E-01  e=1.377E-04  Saccharomyces cerevisiae
  6ljb-assembly1_A  TM=4.634E-01  e=2.428E-02  African swine fever virus pig/Kenya/KEN-50/1950

Foldseek 3Di:
DVVVVVVVLVPDDAAQEAEFDAQLQVLLVLQDDPVPRDDRDLVSNLVRRDDDPPHDHQSLPHQKYWYWYADDPGFIWIWIQGPVQLEIETGGQEDDDPVCVVPVCVVCLSVLQSCQVSVVSSCVVNPVDRPDDDGSSPGHYHYDPPAHHDHRVLRVLRSVQQSVQDDPNDGNDDDDDDSVSSVVVSVVVLLPDDCVVPLVVDDPVSSVVSVVVVVPPD

pLDDT: mean 82.88, std 14.6, range [30.83, 97.88]

Organism: Sorghum bicolor (NCBI:txid4558)

Solvent-accessible surface area (backbone atoms only — not comparable to full-atom values): 13000 Å² total; per-residue (Å²): 117,71,66,57,58,57,48,58,70,66,66,66,66,83,65,46,68,41,77,45,51,57,58,44,51,58,62,66,36,70,95,46,60,76,96,72,42,72,82,74,54,65,64,60,44,26,59,40,63,52,63,59,77,99,50,93,69,59,67,67,70,21,45,28,42,36,41,46,40,76,46,97,90,72,31,26,30,30,38,36,41,31,68,81,78,42,31,38,39,37,44,60,29,43,70,83,60,73,90,29,70,92,45,61,64,69,75,44,50,68,57,43,50,52,47,34,58,52,51,50,57,22,41,61,72,67,32,96,76,54,78,72,87,72,65,60,68,75,32,49,77,42,76,56,78,95,58,80,66,47,63,44,90,49,11,56,53,51,38,56,50,48,68,71,29,52,50,95,95,40,76,63,73,74,94,75,89,47,75,65,54,47,53,50,49,47,52,48,52,67,70,64,61,51,84,86,56,47,64,85,75,47,58,66,74,55,48,52,52,50,50,54,57,63,71,65,69,123

Secondary structure (DSSP, 8-state):
-HHHHHHHHHH-----EEE--HHHHHHHTTTS-GGGPPP--HHHHHHTTSPPTT----GGG-SEEEEEEEETTTEEEEEEEETTTTEEEEE--SPPPGGGSS-GGGGTHHHHHHHHHHHHHHHHHH-SS-S--S-GGGSEEEEE-SS----GGGHHHHHHHHHHHEETTEE-PPP--SHHHHHHHHHHHHHT--TTS-GGGS-HHHHHHHHHHHHT--

Sequence (218 aa):
MSDYIQQMKKIKGPISKHFLDLQFWMIIDFGRHPNFRKELDMEKLKESIHKWPGIEYNVSRCKSIFIPITQLGGAFILIILNQETKTVYILDPNPPNPIYKYNPNAKYVKILQCISENLQKAMAKACPEPKWKEDIFLWRQIILTDIPIYNRELSGYLVSMFMTAWKNEALEITEIKDAYSIRKHFLGQLLTINENECEDNLPTGVQDLIRCIKYTQI